Protein AF-A0A8C6FA23-F1 (afdb_monomer_lite)

Foldseek 3Di:
DAAADADDEDDDPPQVVVQVVLVVWFVDKDKDKDWAQQCCDPPRVAPFGGQDAQKEKEKEAWDFVQVVCVVVVHHQWWKWFWAWANCVVVVATWTKTWGKRHDDPVDHIDTQIWTFGPDDVVPDGQIDGCVVRHDTRTGHGITIMMIRNRHIDIWMKMKGAQTPDPDFWDDDVAKYKRWDAYPDDPPLLDLGIWIWIDHPVRDIHTIDGYPCRGGDIYIYTYDYHPYYHYYPRDPDDDPPPSD

Sequence (243 aa):
HSCVVFCFGHGVPEFGVQQKVLTDNFADVQVSIVDCPNLTKEPLTFPVKGICGKTRIAEVGVYDLNKILKEIQLPGAFVFGAGAGPFQTLGFNSEFMPVVQTESEHKPPVNGSYLAPVNSAEGGCLLEKYSEKYHDLGCALLANLFASEGQPGKVIEVKAKRRTGKLKFVTYEASFGLPVFISRDPRFDLWLEHTHCFSHHEEGGHYHYDTTPDTVEYLGYFLPAEFLYCIDQPTETHSFGRD

Secondary structure (DSSP, 8-state):
--B------SS---HHHHHHHHHTTEEEEEEEEEEPP-TTSTTT--SSS-SBSS-EEEEESSEEHHHHHHHTT-TT-EEEEEEE--HHHHSS-EEEE-EEE--BTTB--EE--EEEES--TTSS---EEHHHH--S-EEEEEEEEEEE--B--EEEEEEEEEE-SS------TT-EEEEEE-SS--SS---SEEEEEE-SSS--EE----S-TTT-EEEEEE---SEEEEES--SS--STT--

InterPro domains:
  IPR015021 Ester hydrolase C11orf54, Domain of unknown function DUF1907 [PF08925] (19-171)
  IPR015021 Ester hydrolase C11orf54, Domain of unknown function DUF1907 [PTHR13204] (17-171)
  IPR015021 Ester hydrolase C11orf54, Domain of unknown function DUF1907 [SM01168] (17-231)

pLDDT: mean 82.7, std 16.54, range [26.31, 98.12]

Radius of gyration: 17.05 Å; chains: 1; bounding box: 43×39×42 Å

Structure (mmCIF, N/CA/C/O backbone):
data_AF-A0A8C6FA23-F1
#
_entry.id   AF-A0A8C6FA23-F1
#
loop_
_atom_site.group_PDB
_atom_site.id
_atom_site.type_symbol
_atom_site.label_atom_id
_atom_site.label_alt_id
_atom_site.label_comp_id
_atom_site.label_asym_id
_atom_site.label_entity_id
_atom_site.label_seq_id
_atom_site.pdbx_PDB_ins_code
_atom_site.Cartn_x
_atom_site.Cartn_y
_atom_site.Cartn_z
_atom_site.occupancy
_atom_site.B_iso_or_equiv
_atom_site.auth_seq_id
_atom_site.auth_comp_id
_atom_site.auth_asym_id
_atom_site.auth_atom_id
_atom_site.pdbx_PDB_model_num
ATOM 1 N N . HIS A 1 1 ? -0.055 3.559 18.918 1.00 34.16 1 HIS A N 1
ATOM 2 C CA . HIS A 1 1 ? 0.393 2.372 18.170 1.00 34.16 1 HIS A CA 1
ATOM 3 C C . HIS A 1 1 ? -0.531 2.274 16.972 1.00 34.16 1 HIS A C 1
ATOM 5 O O . HIS A 1 1 ? -1.731 2.281 17.189 1.00 34.16 1 HIS A O 1
ATOM 11 N N . SER A 1 2 ? -0.024 2.391 15.743 1.00 27.09 2 SER A N 1
ATOM 12 C CA . SER A 1 2 ? -0.877 2.756 14.603 1.00 27.09 2 SER A CA 1
ATOM 13 C C . SER A 1 2 ? -0.547 1.900 13.387 1.00 27.09 2 SER A C 1
ATOM 15 O O . SER A 1 2 ? 0.423 2.187 12.693 1.00 27.09 2 SER A O 1
ATOM 17 N N . CYS A 1 3 ? -1.351 0.866 13.139 1.00 30.92 3 CYS A N 1
ATOM 18 C CA . CYS A 1 3 ? -1.369 0.175 11.853 1.00 30.92 3 CYS A CA 1
ATOM 19 C C . CYS A 1 3 ? -2.221 0.982 10.862 1.00 30.92 3 CYS A C 1
ATOM 21 O O . CYS A 1 3 ? -3.394 1.244 11.140 1.00 30.92 3 CYS A O 1
ATOM 23 N N . VAL A 1 4 ? -1.621 1.409 9.746 1.00 32.00 4 VAL A N 1
ATOM 24 C CA . VAL A 1 4 ? -2.293 2.147 8.663 1.00 32.00 4 VAL A CA 1
ATOM 25 C C . VAL A 1 4 ? -2.840 1.176 7.627 1.00 32.00 4 VAL A C 1
ATOM 27 O O . VAL A 1 4 ? -2.130 0.285 7.184 1.00 32.00 4 VAL A O 1
ATOM 30 N N . VAL A 1 5 ? -4.118 1.335 7.282 1.00 35.25 5 VAL A N 1
ATOM 31 C CA . VAL A 1 5 ? -4.882 0.496 6.344 1.00 35.25 5 VAL A CA 1
ATOM 32 C C . VAL A 1 5 ? -5.588 1.449 5.330 1.00 35.25 5 VAL A C 1
ATOM 34 O O . VAL A 1 5 ? -5.914 2.569 5.716 1.00 35.25 5 VAL A O 1
ATOM 37 N N . PHE A 1 6 ? -5.784 1.066 4.054 1.00 33.41 6 PHE A N 1
ATOM 38 C CA . PHE A 1 6 ? -6.273 1.848 2.880 1.00 33.41 6 PHE A CA 1
ATOM 39 C C . PHE A 1 6 ? -7.332 1.069 2.033 1.00 33.41 6 PHE A C 1
ATOM 41 O O . PHE A 1 6 ? -7.212 -0.148 1.960 1.00 33.41 6 PHE A O 1
ATOM 48 N N . CYS A 1 7 ? -8.353 1.733 1.410 1.00 39.12 7 CYS A N 1
ATOM 49 C CA . CYS A 1 7 ? -9.423 1.169 0.508 1.00 39.12 7 CYS A CA 1
ATOM 50 C C . CYS A 1 7 ? -10.529 2.143 -0.003 1.00 39.12 7 CYS A C 1
ATOM 52 O O . CYS A 1 7 ? -10.680 3.193 0.610 1.00 39.12 7 CYS A O 1
ATOM 54 N N . PHE A 1 8 ? -11.353 1.952 -1.068 1.00 35.94 8 PHE A N 1
ATOM 55 C CA . PHE A 1 8 ? -12.319 0.898 -1.525 1.00 35.94 8 PHE A CA 1
ATOM 56 C C . PHE A 1 8 ? -12.487 0.783 -3.062 1.00 35.94 8 PHE A C 1
ATOM 58 O O . PHE A 1 8 ? -12.309 1.738 -3.801 1.00 35.94 8 PHE A O 1
ATOM 65 N N . GLY A 1 9 ? -12.911 -0.381 -3.564 1.00 26.31 9 GLY A N 1
ATOM 66 C CA . GLY A 1 9 ? -13.287 -0.595 -4.972 1.00 26.31 9 GLY A CA 1
ATOM 67 C C . GLY A 1 9 ? -14.580 0.105 -5.438 1.00 26.31 9 GLY A C 1
ATOM 68 O O . GLY A 1 9 ? -15.284 0.761 -4.673 1.00 26.31 9 GLY A O 1
ATOM 69 N N . HIS A 1 10 ? -14.870 -0.058 -6.731 1.00 26.95 10 HIS A N 1
ATOM 70 C CA . HIS A 1 10 ? -15.908 0.634 -7.503 1.00 26.95 10 HIS A CA 1
ATOM 71 C C . HIS A 1 10 ? -17.324 0.526 -6.893 1.00 26.95 10 HIS A C 1
ATOM 73 O O . HIS A 1 10 ? -17.844 -0.571 -6.686 1.00 26.95 10 HIS A O 1
ATOM 79 N N . GLY A 1 11 ? -17.967 1.681 -6.682 1.00 36.66 11 GLY A N 1
ATOM 80 C CA . GLY A 1 11 ? -19.282 1.821 -6.048 1.00 36.66 11 GLY A CA 1
ATOM 81 C C . GLY A 1 11 ? -19.151 2.189 -4.572 1.00 36.66 11 GLY A C 1
ATOM 82 O O . GLY A 1 11 ? -18.750 1.359 -3.770 1.00 36.66 11 GLY A O 1
ATOM 83 N N . VAL A 1 12 ? -19.482 3.437 -4.218 1.00 36.72 12 VAL A N 1
ATOM 84 C CA . VAL A 1 12 ? -19.389 3.971 -2.848 1.00 36.72 12 VAL A CA 1
ATOM 85 C C . VAL A 1 12 ? -20.239 3.105 -1.907 1.00 36.72 12 VAL A C 1
ATOM 87 O O . VAL A 1 12 ? -21.467 3.193 -1.981 1.00 36.72 12 VAL A O 1
ATOM 90 N N . PRO A 1 13 ? -19.664 2.293 -0.998 1.00 45.62 13 PRO A N 1
ATOM 91 C CA . PRO A 1 13 ? -20.422 1.879 0.167 1.00 45.62 13 PRO A CA 1
ATOM 92 C C . PRO A 1 13 ? -20.641 3.164 0.959 1.00 45.62 13 PRO A C 1
ATOM 94 O O . PRO A 1 13 ? -19.673 3.851 1.295 1.00 45.62 13 PRO A O 1
ATOM 97 N N . GLU A 1 14 ? -21.896 3.541 1.196 1.00 52.66 14 GLU A N 1
ATOM 98 C CA . GLU A 1 14 ? -22.200 4.701 2.029 1.00 52.66 14 GLU A CA 1
ATOM 99 C C . GLU A 1 14 ? -21.385 4.607 3.321 1.00 52.66 14 GLU A C 1
ATOM 101 O O . GLU A 1 14 ? -21.295 3.541 3.928 1.00 52.66 14 GLU A O 1
ATOM 106 N N . PHE A 1 15 ? -20.780 5.718 3.733 1.00 53.91 15 PHE A N 1
ATOM 107 C CA . PHE A 1 15 ? -19.946 5.851 4.931 1.00 53.91 15 PHE A CA 1
ATOM 108 C C . PHE A 1 15 ? -20.486 5.084 6.164 1.00 53.91 15 PHE A C 1
ATOM 110 O O . PHE A 1 15 ? -19.721 4.510 6.939 1.00 53.91 15 PHE A O 1
ATOM 117 N N . GLY A 1 16 ? -21.816 4.994 6.307 1.00 52.78 16 GLY A N 1
ATOM 118 C CA . GLY A 1 16 ? -22.482 4.235 7.369 1.00 52.78 16 GLY A CA 1
ATOM 119 C C . GLY A 1 16 ? -22.271 2.713 7.337 1.00 52.78 16 GLY A C 1
ATOM 120 O O . GLY A 1 16 ? -22.282 2.083 8.393 1.00 52.78 16 GLY A O 1
ATOM 121 N N . VAL A 1 17 ? -22.035 2.103 6.172 1.00 61.94 17 VAL A N 1
ATOM 122 C CA . VAL A 1 17 ? -21.805 0.653 6.033 1.00 61.94 17 VAL A CA 1
ATOM 123 C C . VAL A 1 17 ? -20.462 0.254 6.642 1.00 61.94 17 VAL A C 1
ATOM 125 O O . VAL A 1 17 ? -20.398 -0.718 7.393 1.00 61.94 17 VAL A O 1
ATOM 128 N N . GLN A 1 18 ? -19.403 1.026 6.377 1.00 64.31 18 GLN A N 1
ATOM 129 C CA . GLN A 1 18 ? -18.066 0.763 6.922 1.00 64.31 18 GLN A CA 1
ATOM 130 C C . GLN A 1 18 ? -18.062 0.882 8.445 1.00 64.31 18 GLN A C 1
ATOM 132 O O . GLN A 1 18 ? -17.593 -0.021 9.135 1.00 64.31 18 GLN A O 1
ATOM 137 N N . GLN A 1 19 ? -18.652 1.960 8.970 1.00 71.25 19 GLN A N 1
ATOM 138 C CA . GLN A 1 19 ? -18.761 2.154 10.411 1.00 71.25 19 GLN A CA 1
ATOM 139 C C . GLN A 1 19 ? -19.538 1.012 11.067 1.00 71.25 19 GLN A C 1
ATOM 141 O O . GLN A 1 19 ? -19.076 0.473 12.067 1.00 71.25 19 GLN A O 1
ATOM 146 N N . LYS A 1 20 ? -20.663 0.585 10.480 1.00 73.94 20 LYS A N 1
ATOM 147 C CA . LYS A 1 20 ? -21.451 -0.524 11.024 1.00 73.94 20 LYS A CA 1
ATOM 148 C C . LYS A 1 20 ? -20.648 -1.827 11.097 1.00 73.94 20 LYS A C 1
ATOM 150 O O . LYS A 1 20 ? -20.603 -2.445 12.154 1.00 73.94 20 LYS A O 1
ATOM 155 N N . VAL A 1 21 ? -20.017 -2.244 9.996 1.00 77.44 21 VAL A N 1
ATOM 156 C CA . VAL A 1 21 ? -19.253 -3.506 9.947 1.00 77.44 21 VAL A CA 1
ATOM 157 C C . VAL A 1 21 ? -18.101 -3.494 10.951 1.00 77.44 21 VAL A C 1
ATOM 159 O O . VAL A 1 21 ? -17.859 -4.494 11.627 1.00 77.44 21 VAL A O 1
ATOM 162 N N . LEU A 1 22 ? -17.412 -2.360 11.080 1.00 82.50 22 LEU A N 1
ATOM 163 C CA . LEU A 1 22 ? -16.337 -2.206 12.052 1.00 82.50 22 LEU A CA 1
ATOM 164 C C . LEU A 1 22 ? -16.869 -2.249 13.486 1.00 82.50 22 LEU A C 1
ATOM 166 O O . LEU A 1 22 ? -16.285 -2.942 14.310 1.00 82.50 22 LEU A O 1
ATOM 170 N N . THR A 1 23 ? -17.976 -1.568 13.799 1.00 85.81 23 THR A N 1
ATOM 171 C CA . THR A 1 23 ? -18.582 -1.594 15.145 1.00 85.81 23 THR A CA 1
ATOM 172 C C . THR A 1 23 ? -19.074 -2.991 15.533 1.00 85.81 23 THR A C 1
ATOM 174 O O . THR A 1 23 ? -19.028 -3.349 16.705 1.00 85.81 23 THR A O 1
ATOM 177 N N . ASP A 1 24 ? -19.467 -3.816 14.560 1.00 86.69 24 ASP A N 1
ATOM 178 C CA . ASP A 1 24 ? -19.808 -5.223 14.799 1.00 86.69 24 ASP A CA 1
ATOM 179 C C . ASP A 1 24 ? -18.565 -6.082 15.159 1.00 86.69 24 ASP A C 1
ATOM 181 O O . ASP A 1 24 ? -18.717 -7.207 15.636 1.00 86.69 24 ASP A O 1
ATOM 185 N N . ASN A 1 25 ? -17.337 -5.581 14.945 1.00 85.38 25 ASN A N 1
ATOM 186 C CA . ASN A 1 25 ? -16.085 -6.334 15.121 1.00 85.38 25 ASN A CA 1
ATOM 187 C C . ASN A 1 25 ? -15.049 -5.692 16.057 1.00 85.38 25 ASN A C 1
ATOM 189 O O . ASN A 1 25 ? -14.074 -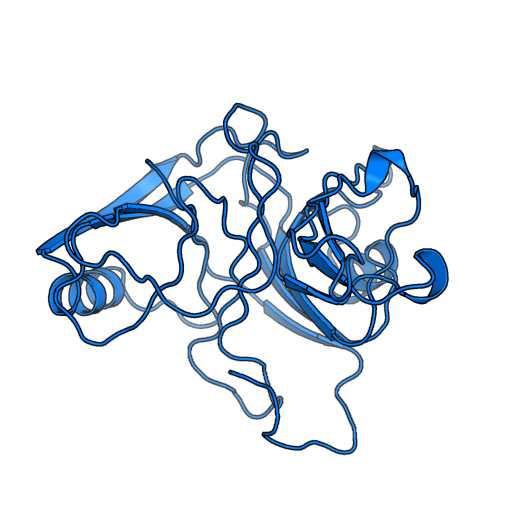6.359 16.401 1.00 85.38 25 ASN A O 1
ATOM 193 N N . PHE A 1 26 ? -15.231 -4.443 16.478 1.00 87.44 26 PHE A N 1
ATOM 194 C CA . PHE A 1 26 ? -14.306 -3.698 17.330 1.00 87.44 26 PHE A CA 1
ATOM 195 C C . PHE A 1 26 ? -15.067 -2.950 18.420 1.00 87.44 26 PHE A C 1
ATOM 197 O O . PHE A 1 26 ? -16.159 -2.435 18.184 1.00 87.44 26 PHE A O 1
ATOM 204 N N . ALA A 1 27 ? -14.480 -2.869 19.615 1.00 93.06 27 ALA A N 1
ATOM 205 C CA . ALA A 1 27 ? -15.105 -2.197 20.749 1.00 93.06 27 ALA A CA 1
ATOM 206 C C . ALA A 1 27 ? -15.135 -0.674 20.569 1.00 93.06 27 ALA A C 1
ATOM 208 O O . ALA A 1 27 ? -16.119 -0.039 20.944 1.00 93.06 27 ALA A O 1
ATOM 209 N N . ASP A 1 28 ? -14.080 -0.092 19.989 1.00 92.50 28 ASP A N 1
ATOM 210 C CA . ASP A 1 28 ? -14.014 1.341 19.702 1.00 92.50 28 ASP A CA 1
ATOM 211 C C . ASP A 1 28 ? -13.813 1.563 18.211 1.00 92.50 28 ASP A C 1
ATOM 213 O O . ASP A 1 28 ? -12.815 1.129 17.637 1.00 92.50 28 ASP A O 1
ATOM 217 N N . VAL A 1 29 ? -14.752 2.274 17.592 1.00 89.56 29 VAL A N 1
ATOM 218 C CA . VAL A 1 29 ? -14.709 2.590 16.166 1.00 89.56 29 VAL A CA 1
ATOM 219 C C . VAL A 1 29 ? -15.050 4.047 15.952 1.00 89.56 29 VAL A C 1
ATOM 221 O O . VAL A 1 29 ? -16.069 4.545 16.430 1.00 89.56 29 VAL A O 1
ATOM 224 N N . GLN A 1 30 ? -14.219 4.713 15.164 1.00 90.50 30 GLN A N 1
ATOM 225 C CA . GLN A 1 30 ? -14.499 6.026 14.621 1.00 90.50 30 GLN A CA 1
ATOM 226 C C . GLN A 1 30 ? -14.134 6.024 13.141 1.00 90.50 30 GLN A C 1
ATOM 228 O O . GLN A 1 30 ? -12.997 5.745 12.773 1.00 90.50 30 GLN A O 1
ATOM 233 N N . VAL A 1 31 ? -15.099 6.378 12.302 1.00 86.50 31 VAL A N 1
ATOM 234 C CA . VAL A 1 31 ? -14.877 6.651 10.881 1.00 86.50 31 VAL A CA 1
ATOM 235 C C . VAL A 1 31 ? -15.155 8.134 10.666 1.00 86.50 31 VAL A C 1
ATOM 237 O O . VAL A 1 31 ? -16.072 8.681 11.281 1.00 86.50 31 VAL A O 1
ATOM 240 N N . SER A 1 32 ? -14.342 8.824 9.868 1.00 90.12 32 SER A N 1
ATOM 241 C CA . SER A 1 32 ? -14.533 10.250 9.565 1.00 90.12 32 SER A CA 1
ATOM 242 C C . SER A 1 32 ? -13.891 10.645 8.240 1.00 90.12 32 SER A C 1
ATOM 244 O O . SER A 1 32 ? -13.004 9.957 7.753 1.00 90.12 32 SER A O 1
ATOM 246 N N . ILE A 1 33 ? -14.346 11.743 7.634 1.00 92.69 33 ILE A N 1
ATOM 247 C CA . ILE A 1 33 ? -13.662 12.343 6.481 1.00 92.69 33 ILE A CA 1
ATOM 248 C C . ILE A 1 33 ? -12.740 13.438 7.011 1.00 92.69 33 ILE A C 1
ATOM 250 O O . ILE A 1 33 ? -13.207 14.402 7.620 1.00 92.69 33 ILE A O 1
ATOM 254 N N . VAL A 1 34 ? -11.441 13.302 6.764 1.00 93.81 34 VAL A N 1
ATOM 255 C CA . VAL A 1 34 ? -10.400 14.217 7.256 1.00 93.81 34 VAL A CA 1
ATOM 256 C C . VAL A 1 34 ? -9.514 14.687 6.111 1.00 93.81 34 VAL A C 1
ATOM 258 O O . VAL A 1 34 ? -9.561 14.139 5.011 1.00 93.81 34 VAL A O 1
ATOM 261 N N . ASP A 1 35 ? -8.701 15.713 6.350 1.00 97.06 35 ASP A N 1
ATOM 262 C CA . ASP A 1 35 ? -7.576 15.997 5.458 1.00 97.06 35 ASP A CA 1
ATOM 263 C C . ASP A 1 35 ? -6.514 14.906 5.609 1.00 97.06 35 ASP A C 1
ATOM 265 O O . ASP A 1 35 ? -6.154 14.531 6.725 1.00 97.06 35 ASP A O 1
ATOM 269 N N . CYS A 1 36 ? -6.014 14.402 4.482 1.00 95.75 36 CYS A N 1
ATOM 270 C CA . CYS A 1 36 ? -4.930 13.433 4.447 1.00 95.75 36 CYS A CA 1
ATOM 271 C C . CYS A 1 36 ? -3.728 14.003 5.212 1.00 95.75 36 CYS A C 1
ATOM 273 O O . CYS A 1 36 ? -3.295 15.123 4.900 1.00 95.75 36 CYS A O 1
ATOM 275 N N . PRO A 1 37 ? -3.181 13.278 6.204 1.00 94.69 37 PRO A N 1
ATOM 276 C CA . PRO A 1 37 ? -1.966 13.722 6.863 1.00 94.69 37 PRO A CA 1
ATOM 277 C C . PRO A 1 37 ? -0.827 13.779 5.848 1.00 94.69 37 PRO A C 1
ATOM 279 O O . PRO A 1 37 ? -0.830 13.074 4.841 1.00 94.69 37 PRO A O 1
ATOM 282 N N . ASN A 1 38 ? 0.175 14.612 6.120 1.00 96.88 38 ASN A N 1
ATOM 283 C CA . ASN A 1 38 ? 1.326 14.702 5.235 1.00 96.88 38 ASN A CA 1
ATOM 284 C C . ASN A 1 38 ? 2.162 13.414 5.304 1.00 96.88 38 ASN A C 1
ATOM 286 O O . ASN A 1 38 ? 2.959 13.244 6.228 1.00 96.88 38 ASN A O 1
ATOM 290 N N . LEU A 1 39 ? 2.014 12.550 4.299 1.00 95.56 39 LEU A N 1
ATOM 291 C CA . LEU A 1 39 ? 2.637 11.223 4.272 1.00 95.56 39 LEU A CA 1
ATOM 292 C C . LEU A 1 39 ? 4.160 11.261 4.084 1.00 95.56 39 LEU A C 1
ATOM 294 O O . LEU A 1 39 ? 4.823 10.267 4.360 1.00 95.56 39 LEU A O 1
ATOM 298 N N . THR A 1 40 ? 4.747 12.409 3.717 1.00 96.19 40 THR A N 1
ATOM 299 C CA . THR A 1 40 ? 6.214 12.566 3.685 1.00 96.19 40 THR A CA 1
ATOM 300 C C . THR A 1 40 ? 6.832 12.671 5.079 1.00 96.19 40 THR A C 1
ATOM 302 O O . THR A 1 40 ? 8.041 12.862 5.203 1.00 96.19 40 THR A O 1
ATOM 305 N N . LYS A 1 41 ? 6.018 12.727 6.134 1.00 94.19 41 LYS A N 1
ATOM 306 C CA . LYS A 1 41 ? 6.477 12.840 7.518 1.00 94.19 41 LYS A CA 1
ATOM 307 C C . LYS A 1 41 ? 6.470 11.476 8.187 1.00 94.19 41 LYS A C 1
ATOM 309 O O . LYS A 1 41 ? 5.827 10.539 7.715 1.00 94.19 41 LYS A O 1
ATOM 314 N N . GLU A 1 42 ? 7.189 11.396 9.299 1.00 89.19 42 GLU A N 1
ATOM 315 C CA . GLU A 1 42 ? 7.065 10.262 10.203 1.00 89.19 42 GLU A CA 1
ATOM 316 C C . GLU A 1 42 ? 5.583 10.044 10.573 1.00 89.19 42 GLU A C 1
ATOM 318 O O . GLU A 1 42 ? 4.855 11.021 10.792 1.00 89.19 42 GLU A O 1
ATOM 323 N N . PRO A 1 43 ? 5.126 8.785 10.635 1.00 87.50 43 PRO A N 1
ATOM 324 C CA . PRO A 1 43 ? 5.965 7.592 10.599 1.00 87.50 43 PRO A CA 1
ATOM 325 C C . PRO A 1 43 ? 6.145 6.958 9.202 1.00 87.50 43 PRO A C 1
ATOM 327 O O . PRO A 1 43 ? 6.845 5.965 9.080 1.00 87.50 43 PRO A O 1
ATOM 330 N N . LEU A 1 44 ? 5.514 7.486 8.146 1.00 88.44 44 LEU A N 1
ATOM 331 C CA . LEU A 1 44 ? 5.464 6.811 6.837 1.00 88.44 44 LEU A CA 1
ATOM 332 C C . LEU A 1 44 ? 6.613 7.197 5.904 1.00 88.44 44 LEU A C 1
ATOM 334 O O . LEU A 1 44 ? 7.137 6.351 5.188 1.00 88.44 44 LEU A O 1
ATOM 338 N N . THR A 1 45 ? 7.027 8.466 5.906 1.00 93.12 45 THR A N 1
ATOM 339 C CA . THR A 1 45 ? 8.142 8.972 5.076 1.00 93.12 45 THR A CA 1
ATOM 340 C C . THR A 1 45 ? 8.010 8.679 3.569 1.00 93.12 45 THR A C 1
ATOM 342 O O . THR A 1 45 ? 9.002 8.531 2.858 1.00 93.12 45 THR A O 1
ATOM 345 N N . PHE A 1 46 ? 6.776 8.633 3.055 1.00 95.94 46 PHE A N 1
ATOM 346 C CA . PHE A 1 46 ? 6.479 8.386 1.641 1.00 95.94 46 PHE A CA 1
ATOM 347 C C . PHE A 1 46 ? 7.047 9.479 0.719 1.00 95.94 46 PHE A C 1
ATOM 349 O O . PHE A 1 46 ? 7.228 10.627 1.140 1.00 95.94 46 PHE A O 1
ATOM 356 N N . PRO A 1 47 ? 7.269 9.178 -0.577 1.00 96.56 47 PRO A N 1
ATOM 357 C CA . PRO A 1 47 ? 7.770 10.160 -1.543 1.00 96.56 47 PRO A CA 1
ATOM 358 C C . PRO A 1 47 ? 6.743 11.248 -1.912 1.00 96.56 47 PRO A C 1
ATOM 360 O O . PRO A 1 47 ? 7.075 12.187 -2.638 1.00 96.56 47 PRO A O 1
ATOM 363 N N . VAL A 1 48 ? 5.504 11.149 -1.420 1.00 96.94 48 VAL A N 1
ATOM 364 C CA . VAL A 1 48 ? 4.396 12.064 -1.719 1.00 96.94 48 VAL A CA 1
ATOM 365 C C . VAL A 1 48 ? 3.651 12.502 -0.460 1.00 96.94 48 VAL A C 1
ATOM 367 O O . VAL A 1 48 ? 3.758 11.884 0.595 1.00 96.94 48 VAL A O 1
ATOM 370 N N . LYS A 1 49 ? 2.896 13.602 -0.558 1.00 97.25 49 LYS A N 1
ATOM 371 C CA . LYS A 1 49 ? 2.215 14.218 0.594 1.00 97.25 49 LYS A CA 1
ATOM 372 C C . LYS A 1 49 ? 0.884 13.570 0.948 1.00 97.25 49 LYS A C 1
ATOM 374 O O . LYS A 1 49 ? 0.410 13.788 2.056 1.00 97.25 49 LYS A O 1
ATOM 379 N N . GLY A 1 50 ? 0.271 12.839 0.028 1.00 96.50 50 GLY A N 1
ATOM 380 C CA . GLY A 1 50 ? -1.026 12.216 0.236 1.00 96.50 50 GLY A CA 1
ATOM 381 C C . GLY A 1 50 ? -1.291 11.126 -0.789 1.00 96.50 50 GLY A C 1
ATOM 382 O O . GLY A 1 50 ? -0.409 10.760 -1.558 1.00 96.50 50 GLY A O 1
ATOM 383 N N . ILE A 1 51 ? -2.518 10.621 -0.790 1.00 96.75 51 ILE A N 1
ATOM 384 C CA . ILE A 1 51 ? -2.982 9.558 -1.695 1.00 96.75 51 ILE A CA 1
ATOM 385 C C . ILE A 1 51 ? -4.089 10.024 -2.645 1.00 96.75 51 ILE A C 1
ATOM 387 O O . ILE A 1 51 ? -4.669 9.200 -3.344 1.00 96.75 51 ILE A O 1
ATOM 391 N N . CYS A 1 52 ? -4.399 11.320 -2.674 1.00 96.31 52 CYS A N 1
ATOM 392 C CA . CYS A 1 52 ? -5.496 11.865 -3.471 1.00 96.31 52 CYS A CA 1
ATOM 393 C C . CYS A 1 52 ? -5.083 12.138 -4.926 1.00 96.31 52 CYS A C 1
ATOM 395 O O . CYS A 1 52 ? -3.904 12.085 -5.288 1.00 96.31 52 CYS A O 1
ATOM 397 N N . GLY A 1 53 ? -6.080 12.497 -5.736 1.00 94.06 53 GLY A N 1
ATOM 398 C CA . GLY A 1 53 ? -5.957 12.610 -7.188 1.00 94.06 53 GLY A CA 1
ATOM 399 C C . GLY A 1 53 ? -6.226 11.267 -7.862 1.00 94.06 53 GLY A C 1
ATOM 400 O O . GLY A 1 53 ? -6.226 10.245 -7.184 1.00 94.06 53 GLY A O 1
ATOM 401 N N . LYS A 1 54 ? -6.504 11.287 -9.168 1.00 96.12 54 LYS A N 1
ATOM 402 C CA . LYS A 1 54 ? -7.085 10.176 -9.959 1.00 96.12 54 LYS A CA 1
ATOM 403 C C . LYS A 1 54 ? -6.724 8.783 -9.429 1.00 96.12 54 LYS A C 1
ATOM 405 O O . LYS A 1 54 ? -5.604 8.321 -9.634 1.00 96.12 54 LYS A O 1
ATOM 410 N N . THR A 1 55 ? -7.662 8.130 -8.750 1.00 95.12 55 THR A N 1
ATOM 411 C CA . THR A 1 55 ? -7.398 6.889 -8.010 1.00 95.12 55 THR A CA 1
ATOM 412 C C . THR A 1 55 ? -7.721 5.660 -8.847 1.00 95.12 55 THR A C 1
ATOM 414 O O . THR A 1 55 ? -8.764 5.584 -9.500 1.00 95.12 55 THR A O 1
ATOM 417 N N . ARG A 1 56 ? -6.840 4.658 -8.833 1.00 93.25 56 ARG A N 1
ATOM 418 C CA . ARG A 1 56 ? -7.009 3.412 -9.597 1.00 93.25 56 ARG A CA 1
ATOM 419 C C . ARG A 1 56 ? -6.449 2.230 -8.816 1.00 93.25 56 ARG A C 1
ATOM 421 O O . ARG A 1 56 ? -5.502 2.396 -8.055 1.00 93.25 56 ARG A O 1
ATOM 428 N N . ILE A 1 57 ? -7.003 1.047 -9.042 1.00 94.50 57 ILE A N 1
ATOM 429 C CA . ILE A 1 57 ? -6.395 -0.225 -8.647 1.00 94.50 57 ILE A CA 1
ATOM 430 C C . ILE A 1 57 ? -5.850 -0.908 -9.899 1.00 94.50 57 ILE A C 1
ATOM 432 O O . ILE A 1 57 ? -6.496 -0.879 -10.950 1.00 94.50 57 ILE A O 1
ATOM 436 N N . ALA A 1 58 ? -4.674 -1.514 -9.778 1.00 92.81 58 ALA A N 1
ATOM 437 C CA . ALA A 1 58 ? -4.088 -2.381 -10.785 1.00 92.81 58 ALA A CA 1
ATOM 438 C C . ALA A 1 58 ? -3.764 -3.744 -10.166 1.00 92.81 58 ALA A C 1
ATOM 440 O O . ALA A 1 58 ? -3.098 -3.816 -9.136 1.00 92.81 58 ALA A O 1
ATOM 441 N N . GLU A 1 59 ? -4.224 -4.808 -10.806 1.00 89.94 59 GLU A N 1
ATOM 442 C CA . GLU A 1 59 ? -3.823 -6.182 -10.525 1.00 89.94 59 GLU A CA 1
ATOM 443 C C . GLU A 1 59 ? -2.971 -6.665 -11.692 1.00 89.94 59 GLU A C 1
ATOM 445 O O . GLU A 1 59 ? -3.410 -6.612 -12.843 1.00 89.94 59 GLU A O 1
ATOM 450 N N . VAL A 1 60 ? -1.719 -7.014 -11.408 1.00 88.50 60 VAL A N 1
ATOM 451 C CA . VAL A 1 60 ? -0.673 -7.163 -12.428 1.00 88.50 60 VAL A CA 1
ATOM 452 C C . VAL A 1 60 ? 0.166 -8.411 -12.189 1.00 88.50 60 VAL A C 1
ATOM 454 O O . VAL A 1 60 ? 0.320 -8.826 -11.045 1.00 88.50 60 VAL A O 1
ATOM 457 N N . GLY A 1 61 ? 0.742 -8.971 -13.257 1.00 81.19 61 GLY A N 1
ATOM 458 C CA . GLY A 1 61 ? 1.740 -10.049 -13.204 1.00 81.19 61 GLY A CA 1
ATOM 459 C C . GLY A 1 61 ? 3.196 -9.568 -13.020 1.00 81.19 61 GLY A C 1
ATOM 460 O O . GLY A 1 61 ? 3.480 -8.665 -12.238 1.00 81.19 61 GLY A O 1
ATOM 461 N N . VAL A 1 62 ? 4.147 -10.133 -13.784 1.00 70.56 62 VAL A N 1
ATOM 462 C CA . VAL A 1 62 ? 5.584 -9.747 -13.777 1.00 70.56 62 VAL A CA 1
ATOM 463 C C . VAL A 1 62 ? 5.833 -8.454 -14.559 1.00 70.56 62 VAL A C 1
ATOM 465 O O . VAL A 1 62 ? 5.773 -8.475 -15.788 1.00 70.56 62 VAL A O 1
ATOM 468 N N . TYR A 1 63 ? 6.189 -7.350 -13.892 1.00 77.38 63 TYR A N 1
ATOM 469 C CA . TYR A 1 63 ? 6.205 -6.041 -14.554 1.00 77.38 63 TYR A CA 1
ATOM 470 C C . TYR A 1 63 ? 7.168 -4.994 -13.980 1.00 77.38 63 TYR A C 1
ATOM 472 O O . TYR A 1 63 ? 7.550 -5.002 -12.814 1.00 77.38 63 TYR A O 1
ATOM 480 N N . ASP A 1 64 ? 7.507 -4.030 -14.839 1.00 90.19 64 ASP A N 1
ATOM 481 C CA . ASP A 1 64 ? 8.100 -2.742 -14.474 1.00 90.19 64 ASP A CA 1
ATOM 482 C C . ASP A 1 64 ? 6.981 -1.756 -14.093 1.00 90.19 64 ASP A C 1
ATOM 484 O O . ASP A 1 64 ? 6.051 -1.530 -14.877 1.00 90.19 64 ASP A O 1
ATOM 488 N N . LEU A 1 65 ? 7.074 -1.147 -12.907 1.00 89.62 65 LEU A N 1
ATOM 489 C CA . LEU A 1 65 ? 6.044 -0.244 -12.388 1.00 89.62 65 LEU A CA 1
ATOM 490 C C . LEU A 1 65 ? 5.839 0.992 -13.280 1.00 89.62 65 LEU A C 1
ATOM 492 O O . LEU A 1 65 ? 4.699 1.396 -13.485 1.00 89.62 65 LEU A O 1
ATOM 496 N N . ASN A 1 66 ? 6.875 1.573 -13.899 1.00 89.56 66 ASN A N 1
ATOM 497 C CA . ASN A 1 66 ? 6.672 2.696 -14.829 1.00 89.56 66 ASN A CA 1
ATOM 498 C C . ASN A 1 66 ? 5.820 2.279 -16.038 1.00 89.56 66 ASN A C 1
ATOM 500 O O . ASN A 1 66 ? 5.034 3.086 -16.544 1.00 89.56 66 ASN A O 1
ATOM 504 N N . LYS A 1 67 ? 5.976 1.044 -16.530 1.00 91.56 67 LYS A N 1
ATOM 505 C CA . LYS A 1 67 ? 5.153 0.523 -17.633 1.00 91.56 67 LYS A CA 1
ATOM 506 C C . LYS A 1 67 ? 3.710 0.303 -17.196 1.00 91.56 67 LYS A C 1
ATOM 508 O O . LYS A 1 67 ? 2.818 0.772 -17.898 1.00 91.56 67 LYS A O 1
ATOM 513 N N . ILE A 1 68 ? 3.497 -0.296 -16.022 1.00 92.69 68 ILE A N 1
ATOM 514 C CA . ILE A 1 68 ? 2.158 -0.456 -15.433 1.00 92.69 68 ILE A CA 1
ATOM 515 C C . ILE A 1 68 ? 1.458 0.899 -15.349 1.00 92.69 68 ILE A C 1
ATOM 517 O O . ILE A 1 68 ? 0.332 1.045 -15.814 1.00 92.69 68 ILE A O 1
ATOM 521 N N . LEU A 1 69 ? 2.138 1.918 -14.814 1.00 91.62 69 LEU A N 1
ATOM 522 C CA . LEU A 1 69 ? 1.547 3.241 -14.617 1.00 91.62 69 LEU A CA 1
ATOM 523 C C . LEU A 1 69 ? 1.176 3.919 -15.949 1.00 91.62 69 LEU A C 1
ATOM 525 O O . LEU A 1 69 ? 0.157 4.605 -16.034 1.00 91.62 69 LEU A O 1
ATOM 529 N N . LYS A 1 70 ? 1.936 3.676 -17.023 1.00 92.50 70 LYS A N 1
ATOM 530 C CA . LYS A 1 70 ? 1.561 4.105 -18.383 1.00 92.50 70 LYS A CA 1
ATOM 531 C C . LYS A 1 70 ? 0.331 3.358 -18.903 1.00 92.50 70 LYS A C 1
ATOM 533 O O . LYS A 1 70 ? -0.550 3.986 -19.486 1.00 92.50 70 LYS A O 1
ATOM 538 N N . GLU A 1 71 ? 0.256 2.050 -18.685 1.00 94.25 71 GLU A N 1
ATOM 539 C CA . GLU A 1 71 ? -0.839 1.195 -19.156 1.00 94.25 71 GLU A CA 1
ATOM 540 C C . GLU A 1 71 ? -2.165 1.493 -18.453 1.00 94.25 71 GLU A C 1
ATOM 542 O O . GLU A 1 71 ? -3.201 1.636 -19.107 1.00 94.25 71 GLU A O 1
ATOM 547 N N . ILE A 1 72 ? -2.124 1.747 -17.144 1.00 93.50 72 ILE A N 1
ATOM 548 C CA . ILE A 1 72 ? -3.286 2.237 -16.396 1.00 93.50 72 ILE A CA 1
ATOM 549 C C . ILE A 1 72 ? -3.544 3.728 -16.627 1.00 93.50 72 ILE A C 1
ATOM 551 O O . ILE A 1 72 ? -4.254 4.351 -15.844 1.00 93.50 72 ILE A O 1
ATOM 555 N N . GLN A 1 73 ? -2.971 4.320 -17.681 1.00 95.81 73 GLN A N 1
ATOM 556 C CA . GLN A 1 73 ? -3.174 5.700 -18.132 1.00 95.81 73 GLN A CA 1
ATOM 557 C C . GLN A 1 73 ? -2.953 6.740 -17.021 1.00 95.81 73 GLN A C 1
ATOM 559 O O . GLN A 1 73 ? -3.690 7.725 -16.922 1.00 95.81 73 GLN A O 1
ATOM 564 N N . LEU A 1 74 ? -1.957 6.505 -16.165 1.00 95.31 74 LEU A N 1
ATOM 565 C CA . LEU A 1 74 ? -1.567 7.398 -15.080 1.00 95.31 74 LEU A CA 1
ATOM 566 C C . LEU A 1 74 ? -0.028 7.459 -14.935 1.00 95.31 74 LEU A C 1
ATOM 568 O O . LEU A 1 74 ? 0.517 7.104 -13.890 1.00 95.31 74 LEU A O 1
ATOM 572 N N . PRO A 1 75 ? 0.707 7.879 -15.984 1.00 95.00 75 PRO A N 1
ATOM 573 C CA . PRO A 1 75 ? 2.163 7.983 -15.921 1.00 95.00 75 PRO A CA 1
ATOM 574 C C . PRO A 1 75 ? 2.597 9.000 -14.858 1.00 95.00 75 PRO A C 1
ATOM 576 O O . PRO A 1 75 ? 1.981 10.056 -14.711 1.00 95.00 75 PRO A O 1
ATOM 579 N N . GLY A 1 76 ? 3.675 8.700 -14.133 1.00 94.81 76 GLY A N 1
ATOM 580 C CA . GLY A 1 76 ? 4.176 9.578 -13.078 1.00 94.81 76 GLY A CA 1
ATOM 581 C C . GLY A 1 76 ? 3.304 9.608 -11.825 1.00 94.81 76 GLY A C 1
ATOM 582 O O . GLY A 1 76 ? 3.418 10.544 -11.035 1.00 94.81 76 GLY A O 1
ATOM 583 N N . ALA A 1 77 ? 2.425 8.625 -11.626 1.00 96.00 77 ALA A N 1
ATOM 584 C CA . ALA A 1 77 ? 1.686 8.476 -10.380 1.00 96.00 77 ALA A CA 1
ATOM 585 C C . ALA A 1 77 ? 2.533 7.904 -9.243 1.00 96.00 77 ALA A C 1
ATOM 587 O O . ALA A 1 77 ? 3.564 7.249 -9.438 1.00 96.00 77 ALA A O 1
ATOM 588 N N . PHE A 1 78 ? 2.026 8.137 -8.042 1.00 97.62 78 PHE A N 1
ATOM 589 C CA . PHE A 1 78 ? 2.392 7.398 -6.855 1.00 97.62 78 PHE A CA 1
ATOM 590 C C . PHE A 1 78 ? 1.643 6.066 -6.821 1.00 97.62 78 PHE A C 1
ATOM 592 O O . PHE A 1 78 ? 0.453 6.011 -7.129 1.00 97.62 78 PHE A O 1
ATOM 599 N N . VAL A 1 79 ? 2.339 5.005 -6.429 1.00 96.50 79 VAL A N 1
ATOM 600 C CA . VAL A 1 79 ? 1.787 3.664 -6.284 1.00 96.50 79 VAL A CA 1
ATOM 601 C C . VAL A 1 79 ? 2.238 3.043 -4.968 1.00 96.50 79 VAL A C 1
ATOM 603 O O . VAL A 1 79 ? 3.401 3.171 -4.575 1.00 96.50 79 VAL A O 1
ATOM 606 N N . PHE A 1 80 ? 1.315 2.353 -4.304 1.00 96.69 80 PHE A N 1
ATOM 607 C CA . PHE A 1 80 ? 1.627 1.443 -3.210 1.00 96.69 80 PHE A CA 1
ATOM 608 C C . PHE A 1 80 ? 0.810 0.154 -3.297 1.00 96.69 80 PHE A C 1
ATOM 610 O O . PHE A 1 80 ? -0.134 0.077 -4.079 1.00 96.69 80 PHE A O 1
ATOM 617 N N . GLY A 1 81 ? 1.149 -0.852 -2.493 1.00 95.00 81 GLY A N 1
ATOM 618 C CA . GLY A 1 81 ? 0.365 -2.082 -2.410 1.00 95.00 81 GLY A CA 1
ATOM 619 C C . GLY A 1 81 ? 1.166 -3.270 -1.897 1.00 95.00 81 GLY A C 1
ATOM 620 O O . GLY A 1 81 ? 2.036 -3.114 -1.040 1.00 95.00 81 GLY A O 1
ATOM 621 N N . ALA A 1 82 ? 0.878 -4.439 -2.459 1.00 93.75 82 ALA A N 1
ATOM 622 C CA . ALA A 1 82 ? 1.447 -5.723 -2.073 1.00 93.75 82 ALA A CA 1
ATOM 623 C C . ALA A 1 82 ? 1.763 -6.570 -3.314 1.00 93.75 82 ALA A C 1
ATOM 625 O O . ALA A 1 82 ? 1.048 -6.500 -4.313 1.00 93.75 82 ALA A O 1
ATOM 626 N N . GLY A 1 83 ? 2.832 -7.360 -3.278 1.00 94.00 83 GLY A N 1
ATOM 627 C CA . GLY A 1 83 ? 3.216 -8.227 -4.393 1.00 94.00 83 GLY A CA 1
ATOM 628 C C . GLY A 1 83 ? 4.513 -8.982 -4.141 1.00 94.00 83 GLY A C 1
ATOM 629 O O . GLY A 1 83 ? 5.126 -8.826 -3.087 1.00 94.00 83 GLY A O 1
ATOM 630 N N . ALA A 1 84 ? 4.963 -9.769 -5.118 1.00 94.00 84 ALA A N 1
ATOM 631 C CA . ALA A 1 84 ? 6.247 -10.457 -5.012 1.00 94.00 84 ALA A CA 1
ATOM 632 C C . ALA A 1 84 ? 7.400 -9.588 -5.541 1.00 94.00 84 ALA A C 1
ATOM 634 O O . ALA A 1 84 ? 7.286 -8.867 -6.542 1.00 94.00 84 ALA A O 1
ATOM 635 N N . GLY A 1 85 ? 8.540 -9.659 -4.855 1.00 93.19 85 GLY A N 1
ATOM 636 C CA . GLY A 1 85 ? 9.741 -8.921 -5.236 1.00 93.19 85 GLY A CA 1
ATOM 637 C C . GLY A 1 85 ? 10.329 -9.428 -6.552 1.00 93.19 85 GLY A C 1
ATOM 638 O O . GLY A 1 85 ? 10.149 -10.598 -6.899 1.00 93.19 85 GLY A O 1
ATOM 639 N N . PRO A 1 86 ? 11.042 -8.570 -7.303 1.00 92.62 86 PRO A N 1
ATOM 640 C CA . PRO A 1 86 ? 11.588 -8.915 -8.610 1.00 92.62 86 PRO A CA 1
ATOM 641 C C . PRO A 1 86 ? 12.755 -9.901 -8.488 1.00 92.62 86 PRO A C 1
ATOM 643 O O . PRO A 1 86 ? 13.921 -9.518 -8.551 1.00 92.62 86 PRO A O 1
ATOM 646 N N . PHE A 1 87 ? 12.460 -11.193 -8.333 1.00 90.44 87 PHE A N 1
ATOM 647 C CA . PHE A 1 87 ? 13.465 -12.244 -8.134 1.00 90.44 87 PHE A CA 1
ATOM 648 C C . PHE A 1 87 ? 14.542 -12.279 -9.233 1.00 90.44 87 PHE A C 1
ATOM 650 O O . PHE A 1 87 ? 15.649 -12.751 -8.989 1.00 90.44 87 PHE A O 1
ATOM 657 N N . GLN A 1 88 ? 14.249 -11.755 -10.428 1.00 89.56 88 GLN A N 1
ATOM 658 C CA . GLN A 1 88 ? 15.208 -11.607 -11.525 1.00 89.56 88 GLN A CA 1
ATOM 659 C C . GLN A 1 88 ? 16.330 -10.610 -11.192 1.00 89.56 88 GLN A C 1
ATOM 661 O O . GLN A 1 88 ? 17.465 -10.815 -11.614 1.00 89.56 88 GLN A O 1
ATOM 666 N N . THR A 1 89 ? 16.018 -9.556 -10.432 1.00 90.62 89 THR A N 1
ATOM 667 C CA . THR A 1 89 ? 16.987 -8.590 -9.896 1.00 90.62 89 THR A CA 1
ATOM 668 C C . THR A 1 89 ? 17.579 -9.092 -8.580 1.00 90.62 89 THR A C 1
ATOM 670 O O . THR A 1 89 ? 18.789 -9.020 -8.373 1.00 90.62 89 THR A O 1
ATOM 673 N N . LEU A 1 90 ? 16.730 -9.593 -7.677 1.00 89.50 90 LEU A N 1
ATOM 674 C CA . LEU A 1 90 ? 17.126 -9.919 -6.303 1.00 89.50 90 LEU A CA 1
ATOM 675 C C . LEU A 1 90 ? 17.989 -11.184 -6.221 1.00 89.50 90 LEU A C 1
ATOM 677 O O . LEU A 1 90 ? 18.869 -11.279 -5.369 1.00 89.50 90 LEU A O 1
ATOM 681 N N . GLY A 1 91 ? 17.733 -12.164 -7.092 1.00 89.88 91 GLY A N 1
ATOM 682 C CA . GLY A 1 91 ? 18.316 -13.506 -7.017 1.00 89.88 91 GLY A CA 1
ATOM 683 C C . GLY A 1 91 ? 17.660 -14.417 -5.970 1.00 89.88 91 GLY A C 1
ATOM 684 O O . GLY A 1 91 ? 18.113 -15.544 -5.778 1.00 89.88 91 GLY A O 1
ATOM 685 N N . PHE A 1 92 ? 16.602 -13.956 -5.298 1.00 89.25 92 PHE A N 1
ATOM 686 C CA . PHE A 1 92 ? 15.832 -14.700 -4.300 1.00 89.25 92 PHE A CA 1
ATOM 687 C C . PHE A 1 92 ? 14.365 -14.248 -4.285 1.00 89.25 92 PHE A C 1
ATOM 689 O O . PHE A 1 92 ? 14.024 -13.192 -4.819 1.00 89.25 92 PHE A O 1
ATOM 696 N N . ASN A 1 93 ? 13.502 -15.047 -3.654 1.00 90.75 93 ASN A N 1
ATOM 697 C CA . ASN A 1 93 ? 12.094 -14.706 -3.459 1.00 90.75 93 ASN A CA 1
ATOM 698 C C . ASN A 1 93 ? 11.920 -13.822 -2.220 1.00 90.75 93 ASN A C 1
ATOM 700 O O . ASN A 1 93 ? 12.502 -14.095 -1.165 1.00 90.75 93 ASN A O 1
ATOM 704 N N . SER A 1 94 ? 11.075 -12.805 -2.335 1.00 91.19 94 SER A N 1
ATOM 705 C CA . SER A 1 94 ? 10.747 -11.891 -1.245 1.00 91.19 94 SER A CA 1
ATOM 706 C C . SER A 1 94 ? 9.313 -11.396 -1.362 1.00 91.19 94 SER A C 1
ATOM 708 O O . SER A 1 94 ? 8.814 -11.208 -2.473 1.00 91.19 94 SER A O 1
ATOM 710 N N . GLU A 1 95 ? 8.713 -11.067 -0.228 1.00 93.25 95 GLU A N 1
ATOM 711 C CA . GLU A 1 95 ? 7.558 -10.178 -0.191 1.00 93.25 95 GLU A CA 1
ATOM 712 C C . GLU A 1 95 ? 7.997 -8.759 -0.554 1.00 93.25 95 GLU A C 1
ATOM 714 O O . GLU A 1 95 ? 9.099 -8.325 -0.195 1.00 93.25 95 GLU A O 1
ATOM 719 N N . PHE A 1 96 ? 7.154 -8.037 -1.287 1.00 95.00 96 PHE A N 1
ATOM 720 C CA . PHE A 1 96 ? 7.439 -6.688 -1.760 1.00 95.00 96 PHE A CA 1
ATOM 721 C C . PHE A 1 96 ? 6.365 -5.703 -1.321 1.00 95.00 96 PHE A C 1
ATOM 723 O O . PHE A 1 96 ? 5.170 -5.929 -1.505 1.00 95.00 96 PHE A O 1
ATOM 730 N N . MET A 1 97 ? 6.817 -4.590 -0.755 1.00 95.56 97 MET A N 1
ATOM 731 C CA . MET A 1 97 ? 5.992 -3.496 -0.259 1.00 95.56 97 MET A CA 1
ATOM 732 C C . MET A 1 97 ? 6.240 -2.286 -1.162 1.00 95.56 97 MET A C 1
ATOM 734 O O . MET A 1 97 ? 7.046 -1.422 -0.797 1.00 95.56 97 MET A O 1
ATOM 738 N N . PRO A 1 98 ? 5.638 -2.236 -2.368 1.00 96.19 98 PRO A N 1
ATOM 739 C CA . PRO A 1 98 ? 5.841 -1.130 -3.288 1.00 96.19 98 PRO A CA 1
ATOM 740 C C . PRO A 1 98 ? 5.401 0.183 -2.640 1.00 96.19 98 PRO A C 1
ATOM 742 O O . PRO A 1 98 ? 4.288 0.292 -2.138 1.00 96.19 98 PRO A O 1
ATOM 745 N N . VAL A 1 99 ? 6.279 1.184 -2.671 1.00 97.19 99 VAL A N 1
ATOM 746 C CA . VAL A 1 99 ? 6.003 2.579 -2.300 1.00 97.19 99 VAL A CA 1
ATOM 747 C C . VAL A 1 99 ? 6.788 3.451 -3.274 1.00 97.19 99 VAL A C 1
ATOM 749 O O . VAL A 1 99 ? 7.931 3.831 -3.021 1.00 97.19 99 VAL A O 1
ATOM 752 N N . VAL A 1 100 ? 6.216 3.723 -4.444 1.00 97.19 100 VAL A N 1
ATOM 753 C CA . VAL A 1 100 ? 6.959 4.286 -5.580 1.00 97.19 100 VAL A CA 1
ATOM 754 C C . VAL A 1 100 ? 6.261 5.518 -6.126 1.00 97.19 100 VAL A C 1
ATOM 756 O O . VAL A 1 100 ? 5.100 5.476 -6.509 1.00 97.19 100 VAL A O 1
ATOM 759 N N . GLN A 1 101 ? 6.993 6.621 -6.232 1.00 96.94 101 GLN A N 1
ATOM 760 C CA . GLN A 1 101 ? 6.644 7.713 -7.133 1.00 96.94 101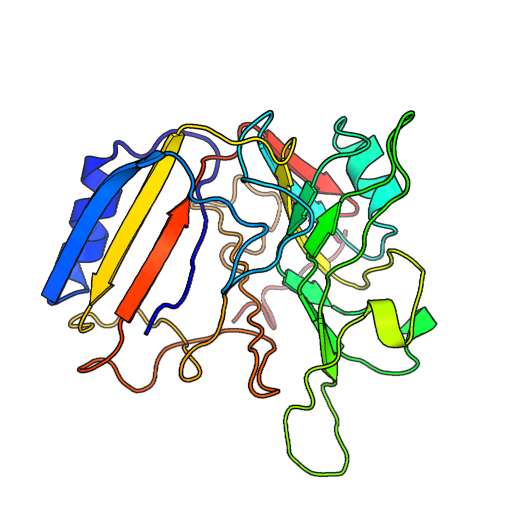 GLN A CA 1
ATOM 761 C C . GLN A 1 101 ? 7.288 7.409 -8.486 1.00 96.94 101 GLN A C 1
ATOM 763 O O . GLN A 1 101 ? 8.512 7.453 -8.603 1.00 96.94 101 GLN A O 1
ATOM 768 N N . THR A 1 102 ? 6.485 7.069 -9.494 1.00 94.12 102 THR A N 1
ATOM 769 C CA . THR A 1 102 ? 6.996 6.735 -10.833 1.00 94.12 102 THR A CA 1
ATOM 770 C C . THR A 1 102 ? 7.520 7.958 -11.576 1.00 94.12 102 THR A C 1
ATOM 772 O O . THR A 1 102 ? 7.272 9.105 -11.186 1.00 94.12 102 THR A O 1
ATOM 775 N N . GLU A 1 103 ? 8.280 7.704 -12.640 1.00 92.44 103 GLU A N 1
ATOM 776 C CA . GLU A 1 103 ? 8.862 8.749 -13.473 1.00 92.44 103 GLU A CA 1
ATOM 777 C C . GLU A 1 103 ? 7.768 9.596 -14.131 1.00 92.44 103 GLU A C 1
ATOM 779 O O . GLU A 1 103 ? 6.802 9.080 -14.696 1.00 92.44 103 GLU A O 1
ATOM 784 N N . SER A 1 104 ? 7.953 10.913 -14.087 1.00 87.88 104 SER A N 1
ATOM 785 C CA . SER A 1 104 ? 7.131 11.884 -14.810 1.00 87.88 104 SER A CA 1
ATOM 786 C C . SER A 1 104 ? 8.020 12.740 -15.708 1.00 87.88 104 SER A C 1
ATOM 788 O O . SER A 1 104 ? 9.231 12.798 -15.506 1.00 87.88 104 SER A O 1
ATOM 790 N N . GLU A 1 105 ? 7.426 13.493 -16.637 1.00 84.56 105 GLU A N 1
ATOM 791 C CA . GLU A 1 105 ? 8.173 14.426 -17.501 1.00 84.56 105 GLU A CA 1
ATOM 792 C C . GLU A 1 105 ? 9.014 15.452 -16.720 1.00 84.56 105 GLU A C 1
ATOM 794 O O . GLU A 1 105 ? 9.966 16.019 -17.253 1.00 84.56 105 GLU A O 1
ATOM 799 N N . HIS A 1 106 ? 8.664 15.719 -15.458 1.00 83.00 106 HIS A N 1
ATOM 800 C CA . HIS A 1 106 ? 9.272 16.780 -14.657 1.00 83.00 106 HIS A CA 1
ATOM 801 C C . HIS A 1 106 ? 10.072 16.280 -13.454 1.00 83.00 106 HIS A C 1
ATOM 803 O O . HIS A 1 106 ? 10.722 17.091 -12.790 1.00 83.00 106 HIS A O 1
ATOM 809 N N . LYS A 1 107 ? 10.002 14.986 -13.116 1.00 81.75 107 LYS A N 1
ATOM 810 C CA . LYS A 1 107 ? 10.633 14.441 -11.906 1.00 81.75 107 LYS A CA 1
ATOM 811 C C . LYS A 1 107 ? 11.117 13.006 -12.114 1.00 81.75 107 LYS A C 1
ATOM 813 O O . LYS A 1 107 ? 10.335 12.195 -12.619 1.00 81.75 107 LYS A O 1
ATOM 818 N N . PRO A 1 108 ? 12.346 12.687 -11.661 1.00 90.50 108 PRO A N 1
ATOM 819 C CA . PRO A 1 108 ? 12.830 11.314 -11.642 1.00 90.50 108 PRO A CA 1
ATOM 820 C C . PRO A 1 108 ? 11.988 10.458 -10.683 1.00 90.50 108 PRO A C 1
ATOM 822 O O . PRO A 1 108 ? 11.383 11.001 -9.747 1.00 90.50 108 PRO A O 1
ATOM 825 N N . PRO A 1 109 ? 11.954 9.132 -10.890 1.00 94.62 109 PRO A N 1
ATOM 826 C CA . PRO A 1 109 ? 11.250 8.234 -9.994 1.00 94.62 109 PRO A CA 1
ATOM 827 C C . PRO A 1 109 ? 11.912 8.201 -8.611 1.00 94.62 109 PRO A C 1
ATOM 829 O O . PRO A 1 109 ? 13.129 8.336 -8.479 1.00 94.62 109 PRO A O 1
ATOM 832 N N . VAL A 1 110 ? 11.106 7.972 -7.577 1.00 96.12 110 VAL A N 1
ATOM 833 C CA . VAL A 1 110 ? 11.569 7.735 -6.206 1.00 96.12 110 VAL A CA 1
ATOM 834 C C . VAL A 1 110 ? 10.988 6.412 -5.734 1.00 96.12 110 VAL A C 1
ATOM 836 O O . VAL A 1 110 ? 9.777 6.293 -5.548 1.00 96.12 110 VAL A O 1
ATOM 839 N N . ASN A 1 111 ? 11.859 5.425 -5.540 1.00 96.31 111 ASN A N 1
ATOM 840 C CA . ASN A 1 111 ? 11.489 4.112 -5.031 1.00 96.31 111 ASN A CA 1
ATOM 841 C C . ASN A 1 111 ? 11.733 4.067 -3.515 1.00 96.31 111 ASN A C 1
ATOM 843 O O . ASN A 1 111 ? 12.873 4.015 -3.071 1.00 96.31 111 ASN A O 1
ATOM 847 N N . GLY A 1 112 ? 10.666 4.138 -2.724 1.00 96.00 112 GLY A N 1
ATOM 848 C CA . GLY A 1 112 ? 10.688 4.011 -1.265 1.00 96.00 112 GLY A CA 1
ATOM 849 C C . GLY A 1 112 ? 10.252 2.631 -0.771 1.00 96.00 112 GLY A C 1
ATOM 850 O O . GLY A 1 112 ? 9.863 2.516 0.385 1.00 96.00 112 GLY A O 1
ATOM 851 N N . SER A 1 113 ? 10.257 1.623 -1.645 1.00 96.56 113 SER A N 1
ATOM 852 C CA . SER A 1 113 ? 9.720 0.292 -1.352 1.00 96.56 113 SER A CA 1
ATOM 853 C C . SER A 1 113 ? 10.583 -0.489 -0.364 1.00 96.56 113 SER A C 1
ATOM 855 O O . SER A 1 113 ? 11.779 -0.220 -0.211 1.00 96.56 113 SER A O 1
ATOM 857 N N . TYR A 1 114 ? 9.983 -1.515 0.236 1.00 94.88 114 TYR A N 1
ATOM 858 C CA . TYR A 1 114 ? 10.663 -2.460 1.120 1.00 94.88 114 TYR A CA 1
ATOM 859 C C . TYR A 1 114 ? 10.546 -3.898 0.602 1.00 94.88 114 TYR A C 1
ATOM 861 O O . TYR A 1 114 ? 9.637 -4.222 -0.164 1.00 94.88 114 TYR A O 1
ATOM 869 N N . LEU A 1 115 ? 11.466 -4.755 1.037 1.00 92.88 115 LEU A N 1
ATOM 870 C CA . LEU A 1 115 ? 11.536 -6.181 0.725 1.00 92.88 115 LEU A CA 1
ATOM 871 C C . LEU A 1 115 ? 11.643 -6.993 2.012 1.00 92.88 115 LEU A C 1
ATOM 873 O O . LEU A 1 115 ? 12.413 -6.622 2.892 1.00 92.88 115 LEU A O 1
ATOM 877 N N . ALA A 1 116 ? 10.950 -8.126 2.085 1.00 90.94 116 ALA A N 1
ATOM 878 C CA . ALA A 1 116 ? 11.155 -9.131 3.128 1.00 90.94 116 ALA A CA 1
ATOM 879 C C . ALA A 1 116 ? 11.480 -10.491 2.474 1.00 90.94 116 ALA A C 1
ATOM 881 O O . ALA A 1 116 ? 10.598 -11.099 1.865 1.00 90.94 116 ALA A O 1
ATOM 882 N N . PRO A 1 117 ? 12.737 -10.974 2.517 1.00 87.25 117 PRO A N 1
ATOM 883 C CA . PRO A 1 117 ? 13.125 -12.256 1.927 1.00 87.25 117 PRO A CA 1
ATOM 884 C C . PRO A 1 117 ? 12.401 -13.445 2.577 1.00 87.25 117 PRO A C 1
ATOM 886 O O . PRO A 1 117 ? 12.319 -13.532 3.798 1.00 87.25 117 PRO A O 1
ATOM 889 N N . VAL A 1 118 ? 11.950 -14.409 1.766 1.00 73.94 118 VAL A N 1
ATOM 890 C CA . VAL A 1 118 ? 11.173 -15.577 2.243 1.00 73.94 118 VAL A CA 1
ATOM 891 C C . VAL A 1 118 ? 12.052 -16.632 2.944 1.00 73.94 118 VAL A C 1
ATOM 893 O O . VAL A 1 118 ? 11.558 -17.409 3.752 1.00 73.94 118 VAL A O 1
ATOM 896 N N . ASN A 1 119 ? 13.363 -16.658 2.673 1.00 62.81 119 ASN A N 1
ATOM 897 C CA . ASN A 1 119 ? 14.307 -17.652 3.207 1.00 62.81 119 ASN A CA 1
ATOM 898 C C . ASN A 1 119 ? 15.586 -16.989 3.748 1.00 62.81 119 ASN A C 1
ATOM 900 O O . ASN A 1 119 ? 16.667 -17.153 3.178 1.00 62.81 119 ASN A O 1
ATOM 904 N N . SER A 1 120 ? 15.493 -16.233 4.843 1.00 57.28 120 SER A N 1
ATOM 905 C CA . SER A 1 120 ? 16.700 -15.824 5.567 1.00 57.28 120 SER A CA 1
ATOM 906 C C . SER A 1 120 ? 17.286 -17.044 6.294 1.00 57.28 120 SER A C 1
ATOM 908 O O . SER A 1 120 ? 16.605 -17.748 7.040 1.00 57.28 120 SER A O 1
ATOM 910 N N . ALA A 1 121 ? 18.573 -17.328 6.076 1.00 56.47 121 ALA A N 1
ATOM 911 C CA . ALA A 1 121 ? 19.267 -18.447 6.723 1.00 56.47 121 ALA A CA 1
ATOM 912 C C . ALA A 1 121 ? 19.324 -18.328 8.265 1.00 56.47 121 ALA A C 1
ATOM 914 O O . ALA A 1 121 ? 19.686 -19.288 8.942 1.00 56.47 121 ALA A O 1
ATOM 915 N N . GLU A 1 122 ? 18.957 -17.166 8.815 1.00 53.25 122 GLU A N 1
ATOM 916 C CA . GLU A 1 122 ? 19.048 -16.825 10.238 1.00 53.25 122 GLU A CA 1
ATOM 917 C C . GLU A 1 122 ? 17.689 -16.798 10.966 1.00 53.25 122 GLU A C 1
ATOM 919 O O . GLU A 1 122 ? 17.632 -16.459 12.144 1.00 53.25 122 GLU A O 1
ATOM 924 N N . GLY A 1 123 ? 16.590 -17.205 10.318 1.00 53.00 123 GLY A N 1
ATOM 925 C CA . GLY A 1 123 ? 15.297 -17.402 10.993 1.00 53.00 123 GLY A CA 1
ATOM 926 C C . GLY A 1 123 ? 14.586 -16.120 11.451 1.00 53.00 123 GLY A C 1
ATOM 927 O O . GLY A 1 123 ? 13.640 -16.208 12.232 1.00 53.00 123 GLY A O 1
ATOM 928 N N . GLY A 1 124 ? 15.015 -14.948 10.969 1.00 57.06 124 GLY A N 1
ATOM 929 C CA . GLY A 1 124 ? 14.374 -13.650 11.210 1.00 57.06 124 GLY A CA 1
ATOM 930 C C . GLY A 1 124 ? 13.871 -12.999 9.919 1.00 57.06 124 GLY A C 1
ATOM 931 O O . GLY A 1 124 ? 14.482 -13.154 8.862 1.00 57.06 124 GLY A O 1
ATOM 932 N N . CYS A 1 125 ? 12.766 -12.256 9.984 1.00 64.94 125 CYS A N 1
ATOM 933 C CA . CYS A 1 125 ? 12.375 -11.373 8.887 1.00 64.94 125 CYS A CA 1
ATOM 934 C C . CYS A 1 125 ? 13.400 -10.235 8.819 1.00 64.94 125 CYS A C 1
ATOM 936 O O . CYS A 1 125 ? 13.455 -9.428 9.735 1.00 64.94 125 CYS A O 1
ATOM 938 N N . LEU A 1 126 ? 14.233 -10.193 7.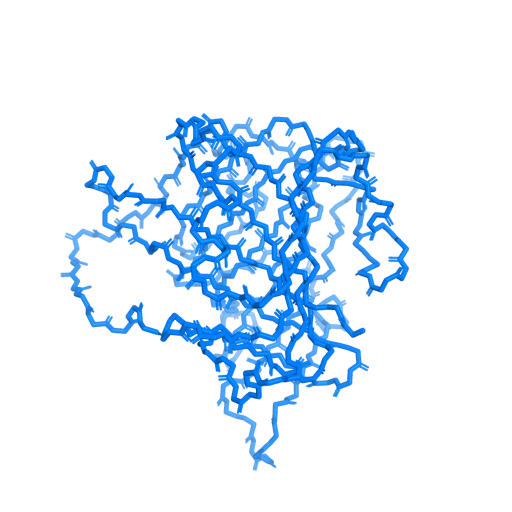778 1.00 77.50 126 LEU A N 1
ATOM 939 C CA . LEU A 1 126 ? 15.115 -9.055 7.519 1.00 77.50 126 LEU A CA 1
ATOM 940 C C . LEU A 1 126 ? 14.409 -8.142 6.526 1.00 77.50 126 LEU A C 1
ATOM 942 O O . LEU A 1 126 ? 14.421 -8.401 5.324 1.00 77.50 126 LEU A O 1
ATOM 946 N N . LEU A 1 127 ? 13.746 -7.107 7.030 1.00 87.50 127 LEU A N 1
ATOM 947 C CA . LEU A 1 127 ? 13.179 -6.077 6.175 1.00 87.50 127 LEU A CA 1
ATOM 948 C C . LEU A 1 127 ? 14.297 -5.196 5.607 1.00 87.50 127 LEU A C 1
ATOM 950 O O . LEU A 1 127 ? 15.087 -4.615 6.345 1.00 87.50 127 LEU A O 1
ATOM 954 N N . GLU A 1 128 ? 14.323 -5.039 4.290 1.00 90.94 128 GLU A N 1
ATOM 955 C CA . GLU A 1 128 ? 15.327 -4.240 3.593 1.00 90.94 128 GLU A CA 1
ATOM 956 C C . GLU A 1 128 ? 14.671 -3.134 2.775 1.00 90.94 128 GLU A C 1
ATOM 958 O O . GLU A 1 128 ? 13.627 -3.333 2.148 1.00 90.94 128 GLU A O 1
ATOM 963 N N . LYS A 1 129 ? 15.300 -1.959 2.724 1.00 93.50 129 LYS A N 1
ATOM 964 C CA . LYS A 1 129 ? 14.849 -0.881 1.847 1.00 93.50 129 LYS A CA 1
ATOM 965 C C . LYS A 1 129 ? 15.352 -1.124 0.426 1.00 93.50 129 LYS A C 1
ATOM 967 O O . LYS A 1 129 ? 16.557 -1.188 0.188 1.00 93.50 129 LYS A O 1
ATOM 972 N N . TYR A 1 130 ? 14.434 -1.195 -0.537 1.00 94.06 130 TYR A N 1
ATOM 973 C CA . TYR A 1 130 ? 14.740 -1.556 -1.926 1.00 94.06 130 TYR A CA 1
ATOM 974 C C . TYR A 1 130 ? 15.835 -0.666 -2.526 1.00 94.06 130 TYR A C 1
ATOM 976 O O . TYR A 1 130 ? 16.813 -1.155 -3.088 1.00 94.06 130 TYR A O 1
ATOM 984 N N . SER A 1 131 ? 15.701 0.651 -2.335 1.00 93.19 131 SER A N 1
ATOM 985 C CA . SER A 1 131 ? 16.580 1.668 -2.922 1.00 93.19 131 SER A CA 1
ATOM 986 C C . SER A 1 131 ? 18.032 1.631 -2.447 1.00 93.19 131 SER A C 1
ATOM 988 O O . SER A 1 131 ? 18.878 2.283 -3.053 1.00 93.19 131 SER A O 1
ATOM 990 N N . GLU A 1 132 ? 18.321 0.949 -1.336 1.00 92.12 132 GLU A N 1
ATOM 991 C CA . GLU A 1 132 ? 19.681 0.860 -0.791 1.00 92.12 132 GLU A CA 1
ATOM 992 C C . GLU A 1 132 ? 20.547 -0.138 -1.561 1.00 92.12 132 GLU A C 1
ATOM 994 O O . GLU A 1 132 ? 21.767 0.010 -1.601 1.00 92.12 132 GLU A O 1
ATOM 999 N N . LYS A 1 133 ? 19.918 -1.133 -2.196 1.00 90.25 133 LYS A N 1
ATOM 1000 C CA . LYS A 1 133 ? 20.603 -2.198 -2.940 1.00 90.25 133 LYS A CA 1
ATOM 1001 C C . LYS A 1 133 ? 20.268 -2.201 -4.428 1.00 90.25 133 LYS A C 1
ATOM 1003 O O . LYS A 1 133 ? 21.093 -2.620 -5.237 1.00 90.25 133 LYS A O 1
ATOM 1008 N N . TYR A 1 134 ? 19.076 -1.734 -4.790 1.00 92.50 134 TYR A N 1
ATOM 1009 C CA . TYR A 1 134 ? 18.521 -1.855 -6.132 1.00 92.50 134 TYR A CA 1
ATOM 1010 C C . TYR A 1 134 ? 17.951 -0.516 -6.609 1.00 92.50 134 TYR A C 1
ATOM 1012 O O . TYR A 1 134 ? 17.467 0.300 -5.826 1.00 92.50 134 TYR A O 1
ATOM 1020 N N . HIS A 1 135 ? 18.010 -0.277 -7.918 1.00 91.25 135 HIS A N 1
ATOM 1021 C CA . HIS A 1 135 ? 17.630 1.011 -8.516 1.00 91.25 135 HIS A CA 1
ATOM 1022 C C . HIS A 1 135 ? 16.598 0.892 -9.640 1.00 91.25 135 HIS A C 1
ATOM 1024 O O . HIS A 1 135 ? 16.222 1.903 -10.232 1.00 91.25 135 HIS A O 1
ATOM 1030 N N . ASP A 1 136 ? 16.141 -0.322 -9.942 1.00 92.19 136 ASP A N 1
ATOM 1031 C CA . ASP A 1 136 ? 15.023 -0.528 -10.856 1.00 92.19 136 ASP A CA 1
ATOM 1032 C C . ASP A 1 136 ? 13.663 -0.337 -10.149 1.00 92.19 136 ASP A C 1
ATOM 1034 O O . ASP A 1 136 ? 13.575 0.070 -8.984 1.00 92.19 136 ASP A O 1
ATOM 1038 N N . LEU A 1 137 ? 12.590 -0.580 -10.900 1.00 91.25 137 LEU A N 1
ATOM 1039 C CA . LEU A 1 137 ? 11.200 -0.462 -10.463 1.00 91.25 137 LEU A CA 1
ATOM 1040 C C . LEU A 1 137 ? 10.423 -1.754 -10.759 1.00 91.25 137 LEU A C 1
ATOM 1042 O O . LEU A 1 137 ? 9.257 -1.703 -11.148 1.00 91.25 137 LEU A O 1
ATOM 1046 N N . GLY A 1 138 ? 11.093 -2.902 -10.669 1.00 89.56 138 GLY A N 1
ATOM 1047 C CA . GLY A 1 138 ? 10.502 -4.199 -10.965 1.00 89.56 138 GLY A CA 1
ATOM 1048 C C . GLY A 1 138 ? 9.620 -4.736 -9.837 1.00 89.56 138 GLY A C 1
ATOM 1049 O O . GLY A 1 138 ? 9.849 -4.487 -8.657 1.00 89.56 138 GLY A O 1
ATOM 1050 N N . CYS A 1 139 ? 8.639 -5.540 -10.225 1.00 90.31 139 CYS A N 1
ATOM 1051 C CA . CYS A 1 139 ? 7.923 -6.499 -9.388 1.00 90.31 139 CYS A CA 1
ATOM 1052 C C . CYS A 1 139 ? 7.772 -7.808 -10.177 1.00 90.31 139 CYS A C 1
ATOM 1054 O O . CYS A 1 139 ? 7.926 -7.825 -11.404 1.00 90.31 139 CYS A O 1
ATOM 1056 N N . ALA A 1 140 ? 7.509 -8.920 -9.496 1.00 90.44 140 ALA A N 1
ATOM 1057 C CA . ALA A 1 140 ? 7.360 -10.215 -10.149 1.00 90.44 140 ALA A CA 1
ATOM 1058 C C . ALA A 1 140 ? 6.082 -10.931 -9.728 1.00 90.44 140 ALA A C 1
ATOM 1060 O O . ALA A 1 140 ? 5.528 -10.653 -8.676 1.00 90.44 140 ALA A O 1
ATOM 1061 N N . LEU A 1 141 ? 5.692 -11.907 -10.553 1.00 88.25 141 LEU A N 1
ATOM 1062 C CA . LEU A 1 141 ? 4.600 -12.874 -10.396 1.00 88.25 141 LEU A CA 1
ATOM 1063 C C . LEU A 1 141 ? 3.211 -12.258 -10.272 1.00 88.25 141 LEU A C 1
ATOM 1065 O O . LEU A 1 141 ? 2.363 -12.541 -11.110 1.00 88.25 141 LEU A O 1
ATOM 1069 N N . LEU A 1 142 ? 3.003 -11.445 -9.246 1.00 90.38 142 LEU A N 1
ATOM 1070 C CA . LEU A 1 142 ? 1.767 -10.757 -8.948 1.00 90.38 142 LEU A CA 1
ATOM 1071 C C . LEU A 1 142 ? 2.040 -9.475 -8.157 1.00 90.38 142 LEU A C 1
ATOM 1073 O O . LEU A 1 142 ? 2.928 -9.437 -7.297 1.00 90.38 142 LEU A O 1
ATOM 1077 N N . ALA A 1 143 ? 1.230 -8.451 -8.397 1.00 93.19 143 ALA A N 1
ATOM 1078 C CA . ALA A 1 143 ? 1.076 -7.327 -7.491 1.00 93.19 143 ALA A CA 1
ATOM 1079 C C . ALA A 1 143 ? -0.353 -6.768 -7.531 1.00 93.19 143 ALA A C 1
ATOM 1081 O O . ALA A 1 143 ? -0.963 -6.620 -8.591 1.00 93.19 143 ALA A O 1
ATOM 1082 N N . ASN A 1 144 ? -0.862 -6.406 -6.358 1.00 93.81 144 ASN A N 1
ATOM 1083 C CA . ASN A 1 144 ? -2.098 -5.663 -6.176 1.00 93.81 144 ASN A CA 1
ATOM 1084 C C . ASN A 1 144 ? -1.713 -4.254 -5.736 1.00 93.81 144 ASN A C 1
ATOM 1086 O O . ASN A 1 144 ? -1.119 -4.050 -4.677 1.00 93.81 144 ASN A O 1
ATOM 1090 N N . LEU A 1 145 ? -2.014 -3.282 -6.589 1.00 95.50 145 LEU A N 1
ATOM 1091 C CA . LEU A 1 145 ? -1.493 -1.927 -6.503 1.00 95.50 145 LEU A CA 1
ATOM 1092 C C . LEU A 1 145 ? -2.637 -0.921 -6.424 1.00 95.50 145 LEU A C 1
ATOM 1094 O O . LEU A 1 145 ? -3.580 -0.974 -7.209 1.00 95.50 145 LEU A O 1
ATOM 1098 N N . PHE A 1 146 ? -2.515 0.046 -5.525 1.00 96.50 146 PHE A N 1
ATOM 1099 C CA . PHE A 1 146 ? -3.278 1.285 -5.541 1.00 96.50 146 PHE A CA 1
ATOM 1100 C C . PHE A 1 146 ? -2.408 2.397 -6.126 1.00 96.50 146 PHE A C 1
ATOM 1102 O O . PHE A 1 146 ? -1.286 2.620 -5.671 1.00 96.50 146 PHE A O 1
ATOM 1109 N N . ALA A 1 147 ? -2.937 3.125 -7.105 1.00 97.00 147 ALA A N 1
ATOM 1110 C CA . ALA A 1 147 ? -2.263 4.242 -7.751 1.00 97.00 147 ALA A CA 1
ATOM 1111 C C . ALA A 1 147 ? -3.067 5.541 -7.626 1.00 97.00 147 ALA A C 1
ATOM 1113 O O . ALA A 1 147 ? -4.297 5.538 -7.729 1.00 97.00 147 ALA A O 1
ATOM 1114 N N . SER A 1 148 ? -2.363 6.659 -7.448 1.00 97.44 148 SER A N 1
ATOM 1115 C CA . SER A 1 148 ? -2.940 8.004 -7.468 1.00 97.44 148 SER A CA 1
ATOM 1116 C C . SER A 1 148 ? -1.922 9.083 -7.835 1.00 97.44 148 SER A C 1
ATOM 1118 O O . SER A 1 148 ? -0.727 8.833 -7.968 1.00 97.44 148 SER A O 1
ATOM 1120 N N . GLU A 1 149 ? -2.373 10.330 -7.973 1.00 96.94 149 GLU A N 1
ATOM 1121 C CA . GLU A 1 149 ? -1.482 11.473 -8.239 1.00 96.94 149 GLU A CA 1
ATOM 1122 C C . GLU A 1 149 ? -0.679 11.917 -6.994 1.00 96.94 149 GLU A C 1
ATOM 1124 O O . GLU A 1 149 ? 0.058 12.905 -7.056 1.00 96.94 149 GLU A O 1
ATOM 1129 N N . GLY A 1 150 ? -0.821 11.228 -5.853 1.00 96.50 150 GLY A N 1
ATOM 1130 C CA . GLY A 1 150 ? -0.039 11.477 -4.637 1.00 96.50 150 GLY A CA 1
ATOM 1131 C C . GLY A 1 150 ? -0.340 12.813 -3.939 1.00 96.50 150 GLY A C 1
ATOM 1132 O O . GLY A 1 150 ? 0.495 13.353 -3.202 1.00 96.50 150 GLY A O 1
ATOM 1133 N N . GLN A 1 151 ? -1.506 13.406 -4.201 1.00 97.56 151 GLN A N 1
ATOM 1134 C CA . GLN A 1 151 ? -1.837 14.752 -3.735 1.00 97.56 151 GLN A CA 1
ATOM 1135 C C . GLN A 1 151 ? -2.416 14.753 -2.311 1.00 97.56 151 GLN A C 1
ATOM 1137 O O . GLN A 1 151 ? -3.033 13.772 -1.881 1.00 97.56 151 GLN A O 1
ATOM 1142 N N . PRO A 1 152 ? -2.275 15.863 -1.563 1.00 98.12 152 PRO A N 1
ATOM 1143 C CA . PRO A 1 152 ? -3.122 16.133 -0.406 1.00 98.12 152 PRO A CA 1
ATOM 1144 C C . PRO A 1 152 ? -4.602 16.205 -0.809 1.00 98.12 152 PRO A C 1
ATOM 1146 O O . PRO A 1 152 ? -4.931 16.521 -1.952 1.00 98.12 152 PRO A O 1
ATOM 1149 N N . GLY A 1 153 ? -5.502 15.981 0.141 1.00 95.69 153 GLY A N 1
ATOM 1150 C CA . GLY A 1 153 ? -6.942 16.070 -0.092 1.00 95.69 153 GLY A CA 1
ATOM 1151 C C . GLY A 1 153 ? -7.736 15.379 1.006 1.00 95.69 153 GLY A C 1
ATOM 1152 O O . GLY A 1 153 ? -7.172 14.999 2.031 1.00 95.69 153 GLY A O 1
ATOM 1153 N N . LYS A 1 154 ? -9.047 15.231 0.804 1.00 96.00 154 LYS A N 1
ATOM 1154 C CA . LYS A 1 154 ? -9.915 14.536 1.759 1.00 96.00 154 LYS A CA 1
ATOM 1155 C C . LYS A 1 154 ? -9.778 13.026 1.616 1.00 96.00 154 LYS A C 1
ATOM 1157 O O . LYS A 1 154 ? -9.807 12.515 0.505 1.00 96.00 154 LYS A O 1
ATOM 1162 N N . VAL A 1 155 ? -9.681 12.333 2.744 1.00 92.75 155 VAL A N 1
ATOM 1163 C CA . VAL A 1 155 ? -9.610 10.869 2.840 1.00 92.75 155 VAL A CA 1
ATOM 1164 C C . VAL A 1 155 ? -10.564 10.381 3.922 1.00 92.75 155 VAL A C 1
ATOM 1166 O O . VAL A 1 155 ? -10.968 11.146 4.801 1.00 92.75 155 VAL A O 1
ATOM 1169 N N . ILE A 1 156 ? -10.915 9.102 3.870 1.00 88.38 156 ILE A N 1
ATOM 1170 C CA . ILE A 1 156 ? -11.654 8.438 4.941 1.00 88.38 156 ILE A CA 1
ATOM 1171 C C . ILE A 1 156 ? -10.631 7.998 5.992 1.00 88.38 156 ILE A C 1
ATOM 1173 O O . ILE A 1 156 ? -9.748 7.206 5.695 1.00 88.38 156 ILE A O 1
ATOM 1177 N N . GLU A 1 157 ? -10.716 8.516 7.209 1.00 91.25 157 GLU A N 1
ATOM 117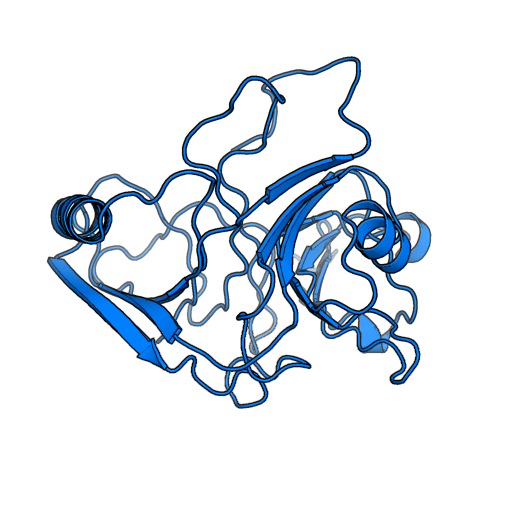8 C CA . GLU A 1 157 ? -9.960 8.023 8.359 1.00 91.25 157 GLU A CA 1
ATOM 1179 C C . GLU A 1 157 ? -10.783 6.963 9.089 1.00 91.25 157 GLU A C 1
ATOM 1181 O O . GLU A 1 157 ? -11.948 7.199 9.419 1.00 91.25 157 GLU A O 1
ATOM 1186 N N . VAL A 1 158 ? -10.157 5.827 9.387 1.00 86.19 158 VAL A N 1
ATOM 1187 C CA . VAL A 1 158 ? -10.716 4.782 10.246 1.00 86.19 158 VAL A CA 1
ATOM 1188 C C . VAL A 1 158 ? -9.814 4.603 11.454 1.00 86.19 158 VAL A C 1
ATOM 1190 O O . VAL A 1 158 ? -8.629 4.315 11.318 1.00 86.19 158 VAL A O 1
ATOM 1193 N N . LYS A 1 159 ? -10.397 4.716 12.640 1.00 88.06 159 LYS A N 1
ATOM 1194 C CA . LYS A 1 159 ? -9.804 4.317 13.914 1.00 88.06 159 LYS A CA 1
ATOM 1195 C C . LYS A 1 159 ? -10.603 3.139 14.444 1.00 88.06 159 LYS A C 1
ATOM 1197 O O . LYS A 1 159 ? -11.806 3.279 14.657 1.00 88.06 159 LYS A O 1
ATOM 1202 N N . ALA A 1 160 ? -9.951 2.005 14.654 1.00 86.75 160 ALA A N 1
ATOM 1203 C CA . ALA A 1 160 ? -10.576 0.807 15.202 1.00 86.75 160 ALA A CA 1
ATOM 1204 C C . ALA A 1 160 ? -9.677 0.223 16.292 1.00 86.75 160 ALA A C 1
ATOM 1206 O O . ALA A 1 160 ? -8.481 0.048 16.074 1.00 86.75 160 ALA A O 1
ATOM 1207 N N . LYS A 1 161 ? -10.227 -0.052 17.474 1.00 89.31 161 LYS A N 1
ATOM 1208 C CA . LYS A 1 161 ? -9.472 -0.604 18.604 1.00 89.31 161 LYS A CA 1
ATOM 1209 C C . LYS A 1 161 ? -10.209 -1.762 19.238 1.00 89.31 161 LYS A C 1
ATOM 1211 O O . LYS A 1 161 ? -11.441 -1.771 19.251 1.00 89.31 161 LYS A O 1
ATOM 1216 N N . ARG A 1 162 ? -9.431 -2.671 19.830 1.00 88.94 162 ARG A N 1
ATOM 1217 C CA . ARG A 1 162 ? -9.905 -3.805 20.632 1.00 88.94 162 ARG A CA 1
ATOM 1218 C C . ARG A 1 162 ? -10.903 -4.654 19.857 1.00 88.94 162 ARG A C 1
ATOM 1220 O O . ARG A 1 162 ? -12.115 -4.434 19.892 1.00 88.94 162 ARG A O 1
ATOM 1227 N N . ARG A 1 163 ? -10.386 -5.612 19.109 1.00 86.81 163 ARG A N 1
ATOM 1228 C CA . ARG A 1 163 ? -11.193 -6.493 18.284 1.00 86.81 163 ARG A CA 1
ATOM 1229 C C . ARG A 1 163 ? -12.062 -7.410 19.142 1.00 86.81 163 ARG A C 1
ATOM 1231 O O . ARG A 1 163 ? -11.570 -8.162 19.972 1.00 86.81 163 ARG A O 1
ATOM 1238 N N . THR A 1 164 ? -13.364 -7.375 18.895 1.00 88.56 164 THR A N 1
ATOM 1239 C CA . THR A 1 164 ? -14.387 -8.206 19.551 1.00 88.56 164 THR A CA 1
ATOM 1240 C C . THR A 1 164 ? -14.930 -9.294 18.624 1.00 88.56 164 THR A C 1
ATOM 1242 O O . THR A 1 164 ? -15.461 -10.306 19.083 1.00 88.56 164 THR A O 1
ATOM 1245 N N . GLY A 1 165 ? -14.806 -9.088 17.311 1.00 78.69 165 GLY A N 1
ATOM 1246 C CA . GLY A 1 165 ? -15.294 -9.990 16.278 1.00 78.69 165 GLY A CA 1
ATOM 1247 C C . GLY A 1 165 ? -14.306 -11.090 15.895 1.00 78.69 165 GLY A C 1
ATOM 1248 O O . GLY A 1 165 ? -13.125 -11.066 16.238 1.00 78.69 165 GLY A O 1
ATOM 1249 N N . LYS A 1 166 ? -14.807 -12.073 15.138 1.00 72.06 166 LYS A N 1
ATOM 1250 C CA . LYS A 1 166 ? -14.006 -13.190 14.600 1.00 72.06 166 LYS A CA 1
ATOM 1251 C C . LYS A 1 166 ? -13.298 -12.859 13.286 1.00 72.06 166 LYS A C 1
ATOM 1253 O O . LYS A 1 166 ? -12.498 -13.679 12.836 1.00 72.06 166 LYS A O 1
ATOM 1258 N N . LEU A 1 167 ? -13.603 -11.706 12.678 1.00 63.72 167 LEU A N 1
ATOM 1259 C CA . LEU A 1 167 ? -12.770 -11.163 11.609 1.00 63.72 167 LEU A CA 1
ATOM 1260 C C . LEU A 1 167 ? -11.353 -10.976 12.153 1.00 63.72 167 LEU A C 1
ATOM 1262 O O . LEU A 1 167 ? -11.149 -10.835 13.353 1.00 63.72 167 LEU A O 1
ATOM 1266 N N . LYS A 1 168 ? -10.373 -11.108 11.283 1.00 51.59 168 LYS A N 1
ATOM 1267 C CA . LYS A 1 168 ? -9.025 -11.547 11.620 1.00 51.59 168 LYS A CA 1
ATOM 1268 C C . LYS A 1 168 ? -8.086 -10.548 10.927 1.00 51.59 168 LYS A C 1
ATOM 1270 O O . LYS A 1 168 ? -8.206 -10.412 9.718 1.00 51.59 168 LYS A O 1
ATOM 1275 N N . PHE A 1 169 ? -7.234 -9.808 11.653 1.00 48.69 169 PHE A N 1
ATOM 1276 C CA . PHE A 1 169 ? -6.512 -8.638 11.100 1.00 48.69 169 PHE A CA 1
ATOM 1277 C C . PHE A 1 169 ? -4.991 -8.535 11.493 1.00 48.69 169 PHE A C 1
ATOM 1279 O O . PHE A 1 169 ? -4.731 -8.000 12.544 1.00 48.69 169 PHE A O 1
ATOM 1286 N N . VAL A 1 170 ? -3.943 -9.038 10.792 1.00 37.47 170 VAL A N 1
ATOM 1287 C CA . VAL A 1 170 ? -2.549 -9.195 11.360 1.00 37.47 170 VAL A CA 1
ATOM 1288 C C . VAL A 1 170 ? -1.944 -7.870 11.775 1.00 37.47 170 VAL A C 1
ATOM 1290 O O . VAL A 1 170 ? -1.914 -6.916 11.033 1.00 37.47 170 VAL A O 1
ATOM 1293 N N . THR A 1 171 ? -1.312 -7.799 12.930 1.00 41.22 171 THR A N 1
ATOM 1294 C CA . THR A 1 171 ? -0.338 -6.728 13.133 1.00 41.22 171 THR A CA 1
ATOM 1295 C C . THR A 1 171 ? 0.858 -7.309 13.831 1.00 41.22 171 THR A C 1
ATOM 1297 O O . THR A 1 171 ? 0.722 -7.878 14.913 1.00 41.22 171 THR A O 1
ATOM 1300 N N . TYR A 1 172 ? 2.023 -7.110 13.232 1.00 43.34 172 TYR A N 1
ATOM 1301 C CA . TYR A 1 172 ? 3.244 -6.964 14.005 1.00 43.34 172 TYR A CA 1
ATOM 1302 C C . TYR A 1 172 ? 3.139 -5.666 14.805 1.00 43.34 172 TYR A C 1
ATOM 1304 O O . TYR A 1 172 ? 2.510 -4.704 14.336 1.00 43.34 172 TYR A O 1
ATOM 1312 N N . GLU A 1 173 ? 3.705 -5.634 16.011 1.00 50.28 173 GLU A N 1
ATOM 1313 C CA . GLU A 1 173 ? 3.678 -4.429 16.838 1.00 50.28 173 GLU A CA 1
ATOM 1314 C C . GLU A 1 173 ? 4.214 -3.249 16.019 1.00 50.28 173 GLU A C 1
ATOM 1316 O O . GLU A 1 173 ? 5.320 -3.307 15.519 1.00 50.28 173 GLU A O 1
ATOM 1321 N N . ALA A 1 174 ? 3.437 -2.180 15.821 1.00 56.62 174 ALA A N 1
ATOM 1322 C CA . ALA A 1 174 ? 3.868 -0.990 15.070 1.00 56.62 174 ALA A CA 1
ATOM 1323 C C . ALA A 1 174 ? 4.359 -1.237 13.618 1.00 56.62 174 ALA A C 1
ATOM 1325 O O . ALA A 1 174 ? 5.417 -0.749 13.221 1.00 56.62 174 ALA A O 1
ATOM 1326 N N . SER A 1 175 ? 3.562 -1.945 12.815 1.00 75.38 175 SER A N 1
ATOM 1327 C CA . SER A 1 175 ? 3.765 -2.101 11.365 1.00 75.38 175 SER A CA 1
ATOM 1328 C C . SER A 1 175 ? 2.866 -1.168 10.532 1.00 75.38 175 SER A C 1
ATOM 1330 O O . SER A 1 175 ? 1.739 -0.853 10.918 1.00 75.38 175 SER A O 1
ATOM 1332 N N . PHE A 1 176 ? 3.360 -0.719 9.377 1.00 87.12 176 PHE A N 1
ATOM 1333 C CA . PHE A 1 176 ? 2.640 0.084 8.384 1.00 87.12 176 PHE A CA 1
ATOM 1334 C C . PHE A 1 176 ? 2.132 -0.821 7.264 1.00 87.12 176 PHE A C 1
ATOM 1336 O O . PHE A 1 176 ? 2.935 -1.405 6.538 1.00 87.12 176 PHE A O 1
ATOM 1343 N N . GLY A 1 177 ? 0.811 -0.936 7.128 1.00 88.94 177 GLY A N 1
ATOM 1344 C CA . GLY A 1 177 ? 0.177 -1.745 6.095 1.00 88.94 177 GLY A CA 1
ATOM 1345 C C . GLY A 1 177 ? -0.035 -0.983 4.789 1.00 88.94 177 GLY A C 1
ATOM 1346 O O . GLY A 1 177 ? -0.352 0.209 4.778 1.00 88.94 177 GLY A O 1
ATOM 1347 N N . LEU A 1 178 ? 0.095 -1.706 3.680 1.00 92.06 178 LEU A N 1
ATOM 1348 C CA . LEU A 1 178 ? -0.185 -1.256 2.316 1.00 92.06 178 LEU A CA 1
ATOM 1349 C C . LEU A 1 178 ? -1.290 -2.122 1.680 1.00 92.06 178 LEU A C 1
ATOM 1351 O O . LEU A 1 178 ? -1.042 -2.825 0.701 1.00 92.06 178 LEU A O 1
ATOM 1355 N N . PRO A 1 179 ? -2.504 -2.143 2.253 1.00 89.06 179 PRO A N 1
ATOM 1356 C CA . PRO A 1 179 ? -3.591 -2.975 1.758 1.00 89.06 179 PRO A CA 1
ATOM 1357 C C . PRO A 1 179 ? -4.143 -2.481 0.422 1.00 89.06 179 PRO A C 1
ATOM 1359 O O . PRO A 1 179 ? -4.308 -1.281 0.182 1.00 89.06 179 PRO A O 1
ATOM 1362 N N . VAL A 1 180 ? -4.542 -3.446 -0.394 1.00 86.88 180 VAL A N 1
ATOM 1363 C CA . VAL A 1 180 ? -5.444 -3.274 -1.526 1.00 86.88 180 VAL A CA 1
ATOM 1364 C C . VAL A 1 180 ? -6.551 -4.305 -1.363 1.00 86.88 180 VAL A C 1
ATOM 1366 O O . VAL A 1 180 ? -6.276 -5.497 -1.232 1.00 86.88 180 VAL A O 1
ATOM 1369 N N . PHE A 1 181 ? -7.808 -3.857 -1.342 1.00 84.50 181 PHE A N 1
ATOM 1370 C CA . PHE A 1 181 ? -8.935 -4.780 -1.319 1.00 84.50 181 PHE A CA 1
ATOM 1371 C C . PHE A 1 181 ? -10.102 -4.360 -2.204 1.00 84.50 181 PHE A C 1
ATOM 1373 O O . PHE A 1 181 ? -10.363 -3.185 -2.473 1.00 84.50 181 PHE A O 1
ATOM 1380 N N . ILE A 1 182 ? -10.813 -5.373 -2.679 1.00 79.06 182 ILE A N 1
ATOM 1381 C CA . ILE A 1 182 ? -11.907 -5.271 -3.631 1.00 79.06 182 ILE A CA 1
ATOM 1382 C C . ILE A 1 182 ? -13.089 -6.005 -3.009 1.00 79.06 182 ILE A C 1
ATOM 1384 O O . ILE A 1 182 ? -13.023 -7.188 -2.705 1.00 79.06 182 ILE A O 1
ATOM 1388 N N . SER A 1 183 ? -14.199 -5.295 -2.807 1.00 74.44 183 SER A N 1
ATOM 1389 C CA . SER A 1 183 ? -15.362 -5.833 -2.086 1.00 74.44 183 SER A CA 1
ATOM 1390 C C . SER A 1 183 ? -16.040 -7.003 -2.799 1.00 74.44 183 SER A C 1
ATOM 1392 O O . SER A 1 183 ? -16.728 -7.806 -2.169 1.00 74.44 183 SER A O 1
ATOM 1394 N N . ARG A 1 184 ? -15.901 -7.074 -4.125 1.00 74.69 184 ARG A N 1
ATOM 1395 C CA . ARG A 1 184 ? -16.479 -8.123 -4.955 1.00 74.69 184 ARG A CA 1
ATOM 1396 C C . ARG A 1 184 ? -15.707 -8.260 -6.255 1.00 74.69 184 ARG A C 1
ATOM 1398 O O . ARG A 1 184 ? -15.541 -7.279 -6.974 1.00 74.69 184 ARG A O 1
ATOM 1405 N N . ASP A 1 185 ? -15.372 -9.496 -6.603 1.00 77.19 185 ASP A N 1
ATOM 1406 C CA . ASP A 1 185 ? -14.840 -9.819 -7.920 1.00 77.19 185 ASP A CA 1
ATOM 1407 C C . ASP A 1 185 ? -15.946 -9.717 -9.003 1.00 77.19 185 ASP A C 1
ATOM 1409 O O . ASP A 1 185 ? -16.948 -10.446 -8.930 1.00 77.19 185 ASP A O 1
ATOM 1413 N N . PRO A 1 186 ? -15.809 -8.844 -10.026 1.00 77.12 186 PRO A N 1
ATOM 1414 C CA . PRO A 1 186 ? -16.702 -8.798 -11.181 1.00 77.12 186 PRO A CA 1
ATOM 1415 C C . PRO A 1 186 ? -16.433 -9.896 -12.234 1.00 77.12 186 PRO A C 1
ATOM 1417 O O . PRO A 1 186 ? -17.008 -9.831 -13.326 1.00 77.12 186 PRO A O 1
ATOM 1420 N N . ARG A 1 187 ? -15.669 -10.941 -11.875 1.00 80.69 187 ARG A N 1
ATOM 1421 C CA . ARG A 1 187 ? -15.184 -12.081 -12.684 1.00 80.69 187 ARG A CA 1
ATOM 1422 C C . ARG A 1 187 ? -13.881 -11.804 -13.440 1.00 80.69 187 ARG A C 1
ATOM 1424 O O . ARG A 1 187 ? -13.732 -12.221 -14.584 1.00 80.69 187 ARG A O 1
ATOM 1431 N N . PHE A 1 188 ? -12.956 -11.121 -12.781 1.00 80.25 188 PHE A N 1
ATOM 1432 C CA . PHE A 1 188 ? -11.571 -10.927 -13.206 1.00 80.25 188 PHE A CA 1
ATOM 1433 C C . PHE A 1 188 ? -10.582 -11.774 -12.397 1.00 80.25 188 PHE A C 1
ATOM 1435 O O . PHE A 1 188 ? -9.380 -11.574 -12.517 1.00 80.25 188 PHE A O 1
ATOM 1442 N N . ASP A 1 189 ? -11.077 -12.743 -11.623 1.00 83.00 189 ASP A N 1
ATOM 1443 C CA . ASP A 1 189 ? -10.250 -13.666 -10.850 1.00 83.00 189 ASP A CA 1
ATOM 1444 C C . ASP A 1 189 ? -9.320 -12.951 -9.859 1.00 83.00 189 ASP A C 1
ATOM 1446 O O . ASP A 1 189 ? -8.146 -13.278 -9.711 1.00 83.00 189 ASP A O 1
ATOM 1450 N N . LEU A 1 190 ? -9.877 -11.937 -9.203 1.00 80.44 190 LEU A N 1
ATOM 1451 C CA . LEU A 1 190 ? -9.120 -10.965 -8.427 1.00 80.44 190 LEU A CA 1
ATOM 1452 C C . LEU A 1 190 ? -8.646 -11.546 -7.095 1.00 80.44 190 LEU A C 1
ATOM 1454 O O . LEU A 1 190 ? -9.367 -12.304 -6.429 1.00 80.44 190 LEU A O 1
ATOM 1458 N N . TRP A 1 191 ? -7.482 -11.094 -6.642 1.00 80.12 191 TRP A N 1
ATOM 1459 C CA . TRP A 1 191 ? -7.093 -11.197 -5.243 1.00 80.12 191 TRP A CA 1
ATOM 1460 C C . TRP A 1 191 ? -7.856 -10.145 -4.429 1.00 80.12 191 TRP A C 1
ATOM 1462 O O . TRP A 1 191 ? -7.589 -8.945 -4.497 1.00 80.12 191 TRP A O 1
ATOM 1472 N N . LEU A 1 192 ? -8.860 -10.597 -3.673 1.00 81.12 192 LEU A N 1
ATOM 1473 C CA . LEU A 1 192 ? -9.818 -9.701 -3.017 1.00 81.12 192 LEU A CA 1
ATOM 1474 C C . LEU A 1 192 ? -9.220 -8.881 -1.878 1.00 81.12 192 LEU A C 1
ATOM 1476 O O . LEU A 1 192 ? -9.640 -7.745 -1.683 1.00 81.12 192 LEU A O 1
ATOM 1480 N N . GLU A 1 193 ? -8.285 -9.447 -1.122 1.00 83.25 193 GLU A N 1
ATOM 1481 C CA . GLU A 1 193 ? -7.639 -8.800 0.016 1.00 83.25 193 GLU A CA 1
ATOM 1482 C C . GLU A 1 193 ? -6.153 -9.136 -0.016 1.00 83.25 193 GLU A C 1
ATOM 1484 O O . GLU A 1 193 ? -5.779 -10.292 0.159 1.00 83.25 193 GLU A O 1
ATOM 1489 N N . HIS A 1 194 ? -5.305 -8.138 -0.258 1.00 87.88 194 HIS A N 1
ATOM 1490 C CA . HIS A 1 194 ? -3.863 -8.336 -0.284 1.00 87.88 194 HIS A CA 1
ATOM 1491 C C . HIS A 1 194 ? -3.175 -7.178 0.429 1.00 87.88 194 HIS A C 1
ATOM 1493 O O . HIS A 1 194 ? -3.297 -6.016 0.039 1.00 87.88 194 HIS A O 1
ATOM 1499 N N . THR A 1 195 ? -2.484 -7.496 1.520 1.00 88.81 195 THR A N 1
ATOM 1500 C CA . THR A 1 195 ? -1.844 -6.502 2.378 1.00 88.81 195 THR A CA 1
ATOM 1501 C C . THR A 1 195 ? -0.436 -6.951 2.697 1.00 88.81 195 THR A C 1
ATOM 1503 O O . THR A 1 195 ? -0.242 -8.010 3.281 1.00 88.81 195 THR A O 1
ATOM 1506 N N . HIS A 1 196 ? 0.545 -6.124 2.359 1.00 90.75 196 HIS A N 1
ATOM 1507 C CA . HIS A 1 196 ? 1.900 -6.271 2.869 1.00 90.75 196 HIS A CA 1
ATOM 1508 C C . HIS A 1 196 ? 2.199 -5.158 3.867 1.00 90.75 196 HIS A C 1
ATOM 1510 O O . HIS A 1 196 ? 1.658 -4.053 3.771 1.00 90.75 196 HIS A O 1
ATOM 1516 N N . CYS A 1 197 ? 3.065 -5.452 4.828 1.00 89.69 197 CYS A N 1
ATOM 1517 C CA . CYS A 1 197 ? 3.447 -4.546 5.898 1.00 89.69 197 CYS A CA 1
ATOM 1518 C C . CYS A 1 197 ? 4.961 -4.334 5.935 1.00 89.69 197 CYS A C 1
ATOM 1520 O O . CYS A 1 197 ? 5.736 -5.214 5.567 1.00 89.69 197 CYS A O 1
ATOM 1522 N N . PHE A 1 198 ? 5.384 -3.178 6.437 1.00 88.56 198 PHE A N 1
ATOM 1523 C CA . PHE A 1 198 ? 6.780 -2.875 6.761 1.00 88.56 198 PHE A CA 1
ATOM 1524 C C . PHE A 1 198 ? 6.856 -2.126 8.100 1.00 88.56 198 PHE A C 1
ATOM 1526 O O . PHE A 1 198 ? 5.844 -1.621 8.587 1.00 88.56 198 PHE A O 1
ATOM 1533 N N . SER A 1 199 ? 8.031 -2.037 8.718 1.00 85.88 199 SER A N 1
ATOM 1534 C CA . SER A 1 199 ? 8.232 -1.338 9.990 1.00 85.88 199 SER A CA 1
ATOM 1535 C C . SER A 1 199 ? 9.584 -0.620 10.038 1.00 85.88 199 SER A C 1
ATOM 1537 O O . SER A 1 199 ? 10.421 -0.762 9.149 1.00 85.88 199 SER A O 1
ATOM 1539 N N . HIS A 1 200 ? 9.805 0.154 11.104 1.00 84.12 200 HIS A N 1
ATOM 1540 C CA . HIS A 1 200 ? 11.114 0.749 11.420 1.00 84.12 200 HIS A CA 1
ATOM 1541 C C . HIS A 1 200 ? 11.965 -0.123 12.353 1.00 84.12 200 HIS A C 1
ATOM 1543 O O . HIS A 1 200 ? 13.005 0.317 12.832 1.00 84.12 200 HIS A O 1
ATOM 1549 N N . HIS A 1 201 ? 11.505 -1.336 12.655 1.00 83.88 201 HIS A N 1
ATOM 1550 C CA . HIS A 1 201 ? 12.156 -2.296 13.554 1.00 83.88 201 HIS A CA 1
ATOM 1551 C C . HIS A 1 201 ? 12.416 -3.636 12.857 1.00 83.88 201 HIS A C 1
ATOM 1553 O O . HIS A 1 201 ? 12.478 -4.676 13.497 1.00 83.88 201 HIS A O 1
ATOM 1559 N N . GLU A 1 202 ? 12.613 -3.565 11.539 1.00 82.94 202 GLU A N 1
ATOM 1560 C CA . GLU A 1 202 ? 13.093 -4.655 10.682 1.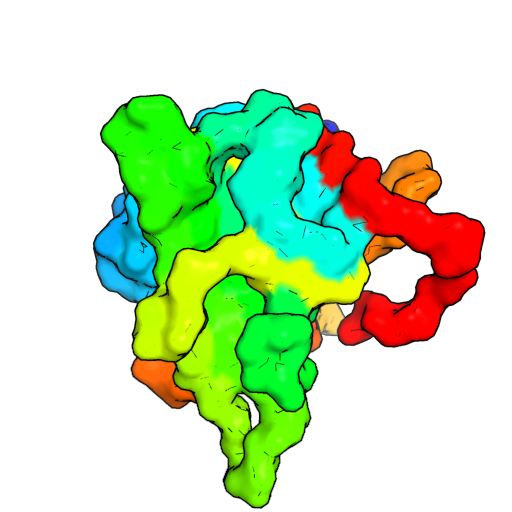00 82.94 202 GLU A CA 1
ATOM 1561 C C . GLU A 1 202 ? 12.085 -5.792 10.419 1.00 82.94 202 GLU A C 1
ATOM 1563 O O . GLU A 1 202 ? 12.429 -6.781 9.780 1.00 82.94 202 GLU A O 1
ATOM 1568 N N . GLU A 1 203 ? 10.811 -5.623 10.783 1.00 82.88 203 GLU A N 1
ATOM 1569 C CA . GLU A 1 203 ? 9.737 -6.586 10.503 1.00 82.88 203 GLU A CA 1
ATOM 1570 C C . GLU A 1 203 ? 8.853 -6.159 9.316 1.00 82.88 203 GLU A C 1
ATOM 1572 O O . GLU A 1 203 ? 8.466 -4.997 9.171 1.00 82.88 203 GLU A O 1
ATOM 1577 N N . GLY A 1 204 ? 8.461 -7.116 8.474 1.00 84.69 204 GLY A N 1
ATOM 1578 C CA . GLY A 1 204 ? 7.514 -6.887 7.386 1.00 84.69 204 GLY A CA 1
ATOM 1579 C C . GLY A 1 204 ? 7.156 -8.158 6.618 1.00 84.69 204 GLY A C 1
ATOM 1580 O O . GLY A 1 204 ? 7.521 -9.258 7.016 1.00 84.69 204 GLY A O 1
ATOM 1581 N N . GLY A 1 205 ? 6.425 -8.001 5.518 1.00 85.94 205 GLY A N 1
ATOM 1582 C CA . GLY A 1 205 ? 5.959 -9.103 4.672 1.00 85.94 205 GLY A CA 1
ATOM 1583 C C . GLY A 1 205 ? 4.438 -9.198 4.593 1.00 85.94 205 GLY A C 1
ATOM 1584 O O . GLY A 1 205 ? 3.740 -8.199 4.778 1.00 85.94 205 GLY A O 1
ATOM 1585 N N . HIS A 1 206 ? 3.930 -10.393 4.288 1.00 83.31 206 HIS A N 1
ATOM 1586 C CA . HIS A 1 206 ? 2.506 -10.630 4.061 1.00 83.31 206 HIS A CA 1
ATOM 1587 C C . HIS A 1 206 ? 1.692 -10.612 5.361 1.00 83.31 206 HIS A C 1
ATOM 1589 O O . HIS A 1 206 ? 2.054 -11.214 6.374 1.00 83.31 206 HIS A O 1
ATOM 1595 N N . TYR A 1 207 ? 0.567 -9.910 5.335 1.00 74.06 207 TYR A N 1
ATOM 1596 C CA . TYR A 1 207 ? -0.358 -9.801 6.453 1.00 74.06 207 TYR A CA 1
ATOM 1597 C C . TYR A 1 207 ? -1.423 -10.899 6.390 1.00 74.06 207 TYR A C 1
ATOM 1599 O O . TYR A 1 207 ? -2.075 -11.057 5.368 1.00 74.06 207 TYR A O 1
ATOM 1607 N N . HIS A 1 208 ? -1.693 -11.563 7.519 1.00 73.19 208 HIS A N 1
ATOM 1608 C CA . HIS A 1 208 ? -2.835 -12.477 7.689 1.00 73.19 208 HIS A CA 1
ATOM 1609 C C . HIS A 1 208 ? -3.892 -11.969 8.711 1.00 73.19 208 HIS A C 1
ATOM 1611 O O . HIS A 1 208 ? -4.877 -11.339 8.348 1.00 73.19 208 HIS A O 1
ATOM 1617 N N . TYR A 1 209 ? -3.724 -12.226 10.016 1.00 68.81 209 TYR A N 1
ATOM 1618 C CA . TYR A 1 209 ? -4.621 -11.833 11.129 1.00 68.81 209 TYR A CA 1
ATOM 1619 C C . TYR A 1 209 ? -3.986 -11.552 12.528 1.00 68.81 209 TYR A C 1
ATOM 1621 O O . TYR A 1 209 ? -2.992 -12.153 12.916 1.00 68.81 209 TYR A O 1
ATOM 1629 N N . ASP A 1 210 ? -4.532 -10.640 13.343 1.00 74.44 210 ASP A N 1
ATOM 1630 C CA . ASP A 1 210 ? -3.913 -10.163 14.595 1.00 74.44 210 ASP A CA 1
ATOM 1631 C C . ASP A 1 210 ? -4.011 -11.249 15.638 1.00 74.44 210 ASP A C 1
ATOM 1633 O O . ASP A 1 210 ? -4.994 -11.992 15.730 1.00 74.44 210 ASP A O 1
ATOM 1637 N N . THR A 1 211 ? -2.989 -11.283 16.477 1.00 79.50 211 THR A N 1
ATOM 1638 C CA . THR A 1 211 ? -2.861 -12.242 17.566 1.00 79.50 211 THR A CA 1
ATOM 1639 C C . THR A 1 211 ? -3.160 -11.615 18.930 1.00 79.50 211 THR A C 1
ATOM 1641 O O . THR A 1 211 ? -3.244 -12.342 19.917 1.00 79.50 211 THR A O 1
ATOM 1644 N N . THR A 1 212 ? -3.389 -10.296 18.991 1.00 82.38 212 THR A N 1
ATOM 1645 C CA . THR A 1 212 ? -3.612 -9.510 20.220 1.00 82.38 212 THR A CA 1
ATOM 1646 C C . THR A 1 212 ? -4.928 -8.709 20.182 1.00 82.38 212 THR A C 1
ATOM 1648 O O . THR A 1 212 ? -4.931 -7.485 20.340 1.00 82.38 212 THR A O 1
ATOM 1651 N N . PRO A 1 213 ? -6.087 -9.378 20.010 1.00 84.56 213 PRO A N 1
ATOM 1652 C CA . PRO A 1 213 ? -7.376 -8.717 19.782 1.00 84.56 213 PRO A CA 1
ATOM 1653 C C . PRO A 1 213 ? -7.739 -7.681 20.852 1.00 84.56 213 PRO A C 1
ATOM 1655 O O . PRO A 1 213 ? -8.276 -6.628 20.527 1.00 84.56 213 PRO A O 1
ATOM 1658 N N . ASP A 1 214 ? -7.408 -7.932 22.119 1.00 87.50 214 ASP A N 1
ATOM 1659 C CA . ASP A 1 214 ? -7.800 -7.064 23.235 1.00 87.50 214 ASP A CA 1
ATOM 1660 C C . ASP A 1 214 ? -7.012 -5.748 23.309 1.00 87.50 214 ASP A C 1
ATOM 1662 O O . ASP A 1 214 ? -7.436 -4.817 23.997 1.00 87.50 214 ASP A O 1
ATOM 1666 N N . THR A 1 215 ? -5.870 -5.656 22.623 1.00 85.00 215 THR A N 1
ATOM 1667 C CA . THR A 1 215 ? -4.962 -4.497 22.683 1.00 85.00 215 THR A CA 1
ATOM 1668 C C . THR A 1 215 ? -4.681 -3.870 21.323 1.00 85.00 215 THR A C 1
ATOM 1670 O O . THR A 1 215 ? -4.081 -2.796 21.273 1.00 85.00 215 THR A O 1
ATOM 1673 N N . VAL A 1 216 ? -5.117 -4.497 20.228 1.00 83.94 216 VAL A N 1
ATOM 1674 C CA . VAL A 1 216 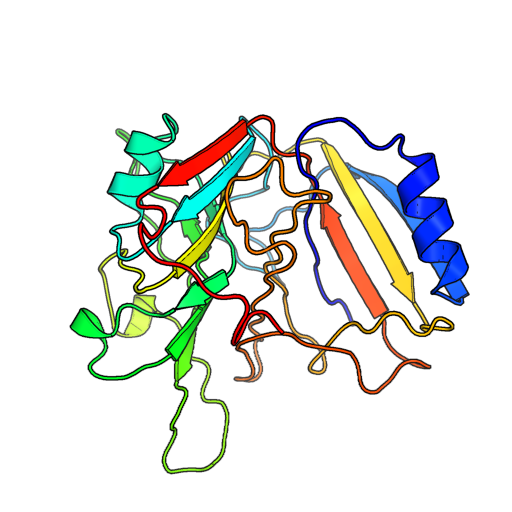? -4.834 -4.013 18.877 1.00 83.94 216 VAL A CA 1
ATOM 1675 C C . VAL A 1 216 ? -5.491 -2.658 18.590 1.00 83.94 216 VAL A C 1
ATOM 1677 O O . VAL A 1 216 ? -6.630 -2.388 18.990 1.00 83.94 216 VAL A O 1
ATOM 1680 N N . GLU A 1 217 ? -4.764 -1.805 17.865 1.00 85.31 217 GLU A N 1
ATOM 1681 C CA . GLU A 1 217 ? -5.219 -0.493 17.408 1.00 85.31 217 GLU A CA 1
ATOM 1682 C C . GLU A 1 217 ? -4.855 -0.272 15.930 1.00 85.31 217 GLU A C 1
ATOM 1684 O O . GLU A 1 217 ? -3.687 -0.336 15.537 1.00 85.31 217 GLU A O 1
ATOM 1689 N N . TYR A 1 218 ? -5.860 0.069 15.126 1.00 86.00 218 TYR A N 1
ATOM 1690 C CA . TYR A 1 218 ? -5.725 0.457 13.725 1.00 86.00 218 TYR A CA 1
ATOM 1691 C C . TYR A 1 218 ? -6.065 1.934 13.553 1.00 86.00 218 TYR A C 1
ATOM 1693 O O . TYR A 1 218 ? -7.054 2.433 14.100 1.00 86.00 218 TYR A O 1
ATOM 1701 N N . LEU A 1 219 ? -5.257 2.618 12.750 1.00 88.38 219 LEU A N 1
ATOM 1702 C CA . LEU A 1 219 ? -5.481 3.971 12.258 1.00 88.38 219 LEU A CA 1
ATOM 1703 C C . LEU A 1 219 ? -5.177 3.982 10.766 1.00 88.38 219 LEU A C 1
ATOM 1705 O O . LEU A 1 219 ? -4.017 4.103 10.398 1.00 88.38 219 LEU A O 1
ATOM 1709 N N . GLY A 1 220 ? -6.192 3.903 9.916 1.00 87.44 220 GLY A N 1
ATOM 1710 C CA . GLY A 1 220 ? -6.007 3.915 8.470 1.00 87.44 220 GLY A CA 1
ATOM 1711 C C . GLY A 1 220 ? -6.578 5.153 7.785 1.00 87.44 220 GLY A C 1
ATOM 1712 O O . GLY A 1 220 ? -7.482 5.807 8.306 1.00 87.44 220 GLY A O 1
ATOM 1713 N N . TYR A 1 221 ? -6.055 5.442 6.595 1.00 89.19 221 TYR A N 1
ATOM 1714 C CA . TYR A 1 221 ? -6.509 6.504 5.701 1.00 89.19 221 TYR A CA 1
ATOM 1715 C C . TYR A 1 221 ? -6.885 5.863 4.371 1.00 89.19 221 TYR A C 1
ATOM 1717 O O . TYR A 1 221 ? -6.130 5.066 3.860 1.00 89.19 221 TYR A O 1
ATOM 1725 N N . PHE A 1 222 ? -8.046 6.161 3.806 1.00 86.44 222 PHE A N 1
ATOM 1726 C CA . PHE A 1 222 ? -8.669 5.323 2.781 1.00 86.44 222 PHE A CA 1
ATOM 1727 C C . PHE A 1 222 ? -9.258 6.194 1.663 1.00 86.44 222 PHE A C 1
ATOM 1729 O O . PHE A 1 222 ? -9.806 7.269 1.930 1.00 86.44 222 PHE A O 1
ATOM 1736 N N . LEU A 1 223 ? -9.162 5.731 0.412 1.00 87.44 223 LEU A N 1
ATOM 1737 C CA . LEU A 1 223 ? -9.827 6.336 -0.742 1.00 87.44 223 LEU A CA 1
ATOM 1738 C C . LEU A 1 223 ? -10.404 5.283 -1.677 1.00 87.44 223 LEU A C 1
ATOM 1740 O O . LEU A 1 223 ? -9.731 4.288 -1.956 1.00 87.44 223 LEU A O 1
ATOM 1744 N N . PRO A 1 224 ? -11.601 5.528 -2.239 1.00 85.19 224 PRO A N 1
ATOM 1745 C CA . PRO A 1 224 ? -12.104 4.677 -3.285 1.00 85.19 224 PRO A CA 1
ATOM 1746 C C . PRO A 1 224 ? -11.295 4.827 -4.578 1.00 85.19 224 PRO A C 1
ATOM 1748 O O . PRO A 1 224 ? -10.880 5.933 -4.929 1.00 85.19 224 PRO A O 1
ATOM 1751 N N . ALA A 1 225 ? -11.098 3.726 -5.295 1.00 86.94 225 ALA A N 1
ATOM 1752 C CA . ALA A 1 225 ? -10.556 3.709 -6.643 1.00 86.94 225 ALA A CA 1
ATOM 1753 C C . ALA A 1 225 ? -11.665 3.971 -7.671 1.00 86.94 225 ALA A C 1
ATOM 1755 O O . ALA A 1 225 ? -12.720 3.334 -7.644 1.00 86.94 225 ALA A O 1
ATOM 1756 N N . GLU A 1 226 ? -11.410 4.889 -8.601 1.00 87.56 226 GLU A N 1
ATOM 1757 C CA . GLU A 1 226 ? -12.315 5.195 -9.715 1.00 87.56 226 GLU A CA 1
ATOM 1758 C C . GLU A 1 226 ? -12.271 4.122 -10.807 1.00 87.56 226 GLU A C 1
ATOM 1760 O O . GLU A 1 226 ? -13.240 3.944 -11.537 1.00 87.56 226 GLU A O 1
ATOM 1765 N N . PHE A 1 227 ? -11.156 3.398 -10.927 1.00 88.50 227 PHE A N 1
ATOM 1766 C CA . PHE A 1 227 ? -10.956 2.388 -11.965 1.00 88.50 227 PHE A CA 1
ATOM 1767 C C . PHE A 1 227 ? -10.235 1.154 -11.429 1.00 88.50 227 PHE A C 1
ATOM 1769 O O . PHE A 1 227 ? -9.400 1.257 -10.533 1.00 88.50 227 PHE A O 1
ATOM 1776 N N . LEU A 1 228 ? -10.523 0.007 -12.042 1.00 90.19 228 LEU A N 1
ATOM 1777 C CA . LEU A 1 228 ? -9.798 -1.249 -11.872 1.00 90.19 228 LEU A CA 1
ATOM 1778 C C . LEU A 1 228 ? -9.165 -1.635 -13.212 1.00 90.19 228 LEU A C 1
ATOM 1780 O O . LEU A 1 228 ? -9.848 -1.633 -14.237 1.00 90.19 228 LEU A O 1
ATOM 1784 N N . TYR A 1 229 ? -7.880 -1.970 -13.184 1.00 90.44 229 TYR A N 1
ATOM 1785 C CA . TYR A 1 229 ? -7.118 -2.500 -14.309 1.00 90.44 229 TYR A CA 1
ATOM 1786 C C . TYR A 1 229 ? -6.602 -3.890 -13.956 1.00 90.44 229 TYR A C 1
ATOM 1788 O O . TYR A 1 229 ? -6.025 -4.076 -12.889 1.00 90.44 229 TYR A O 1
ATOM 1796 N N . CYS A 1 230 ? -6.776 -4.843 -14.865 1.00 89.88 230 CYS A N 1
ATOM 1797 C CA . CYS A 1 230 ? -6.205 -6.180 -14.754 1.00 89.88 230 CYS A CA 1
ATOM 1798 C C . CYS A 1 230 ? -5.244 -6.354 -15.928 1.00 89.88 230 CYS A C 1
ATOM 1800 O O . CYS A 1 230 ? -5.675 -6.326 -17.082 1.00 89.88 230 CYS A O 1
ATOM 1802 N N . ILE A 1 231 ? -3.954 -6.462 -15.630 1.00 88.56 231 ILE A N 1
ATOM 1803 C CA . ILE A 1 231 ? -2.871 -6.563 -16.610 1.00 88.56 231 ILE A CA 1
ATOM 1804 C C . ILE A 1 231 ? -2.295 -7.970 -16.500 1.00 88.56 231 ILE A C 1
ATOM 1806 O O . ILE A 1 231 ? -1.959 -8.412 -15.404 1.00 88.56 231 ILE A O 1
ATOM 1810 N N . ASP A 1 232 ? -2.171 -8.665 -17.631 1.00 86.19 232 ASP A N 1
ATOM 1811 C CA . ASP A 1 232 ? -1.641 -10.034 -17.688 1.00 86.19 232 ASP A CA 1
ATOM 1812 C C . ASP A 1 232 ? -2.338 -11.028 -16.760 1.00 86.19 232 ASP A C 1
ATOM 1814 O O . ASP A 1 232 ? -1.715 -11.803 -16.032 1.00 86.19 232 ASP A O 1
ATOM 1818 N N . GLN A 1 233 ? -3.667 -11.038 -16.821 1.00 82.81 233 GLN A N 1
ATOM 1819 C CA . GLN A 1 233 ? -4.449 -12.047 -16.126 1.00 82.81 233 GLN A CA 1
ATOM 1820 C C . GLN A 1 233 ? -4.027 -13.465 -16.578 1.00 82.81 233 GLN A C 1
ATOM 1822 O O . GLN A 1 233 ? -3.941 -13.718 -17.788 1.00 82.81 233 GLN A O 1
ATOM 1827 N N . PRO A 1 234 ? -3.796 -14.409 -15.643 1.00 81.62 234 PRO A N 1
ATOM 1828 C CA . PRO A 1 234 ? -3.486 -15.790 -15.986 1.00 81.62 234 PRO A CA 1
ATOM 1829 C C . PRO A 1 234 ? -4.569 -16.417 -16.872 1.00 81.62 234 PRO A C 1
ATOM 1831 O O . PRO A 1 234 ? -5.764 -16.294 -16.606 1.00 81.62 234 PRO A O 1
ATOM 1834 N N . THR A 1 235 ? -4.152 -17.121 -17.926 1.00 81.81 235 THR A N 1
ATOM 1835 C CA . THR A 1 235 ? -5.075 -17.879 -18.791 1.00 81.81 235 THR A CA 1
ATOM 1836 C C . THR A 1 235 ? -5.540 -19.182 -18.139 1.00 81.81 235 THR A C 1
ATOM 1838 O O . THR A 1 235 ? -6.649 -19.645 -18.406 1.00 81.81 235 THR A O 1
ATOM 1841 N N . GLU A 1 236 ? -4.717 -19.741 -17.252 1.00 82.50 236 GLU A N 1
ATOM 1842 C CA . GLU A 1 236 ? -5.032 -20.869 -16.380 1.00 82.50 236 GLU A CA 1
ATOM 1843 C C . GLU A 1 236 ? -4.982 -20.391 -14.927 1.00 82.50 236 GLU A C 1
ATOM 1845 O O . GLU A 1 236 ? -4.013 -19.752 -14.519 1.00 82.50 236 GLU A O 1
ATOM 1850 N N . THR A 1 237 ? -6.022 -20.690 -14.147 1.00 80.31 237 THR A N 1
ATOM 1851 C CA . THR A 1 237 ? -6.133 -20.226 -12.760 1.00 80.31 237 THR A CA 1
ATOM 1852 C C . THR A 1 237 ? -6.585 -21.323 -11.801 1.00 80.31 237 THR A C 1
ATOM 1854 O O . THR A 1 237 ? -7.221 -22.306 -12.189 1.00 80.31 237 THR A O 1
ATOM 1857 N N . HIS A 1 238 ? -6.255 -21.135 -10.526 1.00 80.94 238 HIS A N 1
ATOM 1858 C CA . HIS A 1 238 ? -6.686 -21.945 -9.399 1.00 80.94 238 HIS A CA 1
ATOM 1859 C C . HIS A 1 238 ? -6.929 -21.070 -8.162 1.00 80.94 238 HIS A C 1
ATOM 1861 O O . HIS A 1 238 ? -6.399 -19.965 -8.034 1.00 80.94 238 HIS A O 1
ATOM 1867 N N . SER A 1 239 ? -7.663 -21.607 -7.187 1.00 77.06 239 SER A N 1
ATOM 1868 C CA . SER A 1 239 ? -7.928 -20.940 -5.905 1.00 77.06 239 SER A CA 1
ATOM 1869 C C . SER A 1 239 ? -6.871 -21.207 -4.822 1.00 77.06 239 SER A C 1
ATOM 1871 O O . SER A 1 239 ? -7.067 -20.815 -3.679 1.00 77.06 239 SER A O 1
ATOM 1873 N N . PHE A 1 240 ? -5.785 -21.921 -5.133 1.00 74.44 240 PHE A N 1
ATOM 1874 C CA . PHE A 1 240 ? -4.724 -22.233 -4.169 1.00 74.44 240 PHE A CA 1
ATOM 1875 C C . PHE A 1 240 ? -3.853 -21.000 -3.859 1.00 74.44 240 PHE A C 1
ATOM 1877 O O . PHE A 1 240 ? -3.450 -20.307 -4.792 1.00 74.44 240 PHE A O 1
ATOM 1884 N N . GLY A 1 241 ? -3.530 -20.773 -2.578 1.00 67.69 241 GLY A N 1
ATOM 1885 C CA . GLY A 1 241 ? -2.553 -19.766 -2.135 1.00 67.69 241 GLY A CA 1
ATOM 1886 C C . GLY A 1 241 ? -3.045 -18.313 -2.094 1.00 67.69 241 GLY A C 1
ATOM 1887 O O . GLY A 1 241 ? -2.227 -17.421 -2.275 1.00 67.69 241 GLY A O 1
ATOM 1888 N N . ARG A 1 242 ? -4.350 -18.074 -1.893 1.00 67.25 242 ARG A N 1
ATOM 1889 C CA . ARG A 1 242 ? -4.951 -16.724 -1.787 1.00 67.25 242 ARG A CA 1
ATOM 1890 C C . ARG A 1 242 ? -5.308 -16.312 -0.344 1.00 67.25 242 ARG A C 1
ATOM 1892 O O . ARG A 1 242 ? -6.140 -15.424 -0.164 1.00 67.25 242 ARG A O 1
ATOM 1899 N N . ASP A 1 243 ? -4.731 -16.997 0.644 1.00 57.88 243 ASP A N 1
ATOM 1900 C CA . ASP A 1 243 ? -5.023 -16.865 2.084 1.00 57.88 243 ASP A CA 1
ATOM 1901 C C . ASP A 1 243 ? -3.968 -16.025 2.826 1.00 57.88 243 ASP A C 1
ATOM 1903 O O . ASP A 1 243 ? -2.798 -16.048 2.381 1.00 57.88 243 ASP A O 1
#

Organism: Monodon monoceros (NCBI:txid40151)